Protein AF-A0A8T1KF22-F1 (afdb_monomer_lite)

Organism: NCBI:txid29920

Secondary structure (DSSP, 8-sta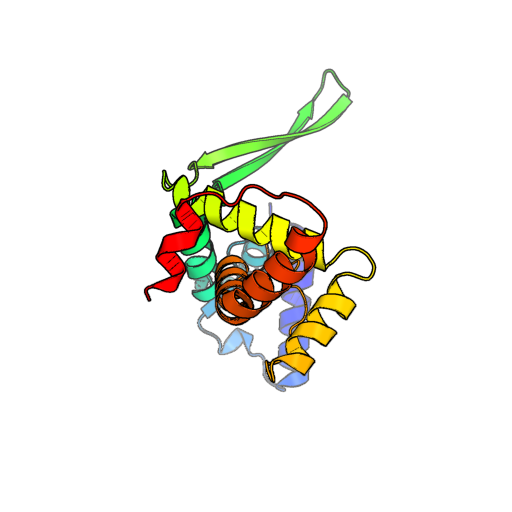te):
---HHHHHHHHHHHHHHHHHHSS-GGGT-SEEEE-SSHHHHHHHTT-TTSEEEE-HHHHHHHHHHHHTT---EEEEEEEEETTTTEEEEEEEEEEPPPS-HHHHHHHHHHHHHHHHHTSTTHHHHHHHHHHHTTPPP-------TTSTTHHHHHHHHHHHHHHHHHHHHHHHHTT---PPPGGGTGGGG-

Foldseek 3Di:
DLDPVLCVVLVVVQVVCCVVVVDRVLVVAQADEFAPDPSRVSNRVNSVNHHYDYDPLNVVQVVLCLALQNDFAKDWDWDQDPVVNDIDIDIDGPGGRDPNVVSNVVLVVLLVVLVVCVDDCNLVVLQVLCVVVVHDRDRRDDDDSSDGCSSVVSVVVCLSCVVSVVVVVVVCVVPDDDDDDPVSVCSVVD

Structure (mmCIF, N/CA/C/O backbone):
data_AF-A0A8T1KF22-F1
#
_entry.id   AF-A0A8T1KF22-F1
#
loop_
_atom_site.group_PDB
_atom_site.id
_atom_site.type_symbol
_atom_site.label_atom_id
_atom_site.label_alt_id
_atom_site.label_comp_id
_atom_site.label_asym_id
_atom_site.label_entity_id
_atom_site.label_seq_id
_atom_site.pdbx_PDB_ins_code
_atom_site.Cartn_x
_atom_site.Cartn_y
_atom_site.Cartn_z
_atom_site.occupancy
_atom_site.B_iso_or_equiv
_atom_site.auth_seq_id
_atom_site.auth_comp_id
_atom_site.auth_asym_id
_atom_site.auth_atom_id
_atom_site.pdbx_PDB_model_num
ATOM 1 N N . MET A 1 1 ? -4.969 8.672 20.428 1.00 42.03 1 MET A N 1
ATOM 2 C CA . MET A 1 1 ? -5.610 9.997 20.464 1.00 42.03 1 MET A CA 1
ATOM 3 C C . MET A 1 1 ? -7.025 9.750 20.011 1.00 42.03 1 MET A C 1
ATOM 5 O O . MET A 1 1 ? -7.205 9.479 18.831 1.00 42.03 1 MET A O 1
ATOM 9 N N . ASP A 1 2 ? -7.970 9.738 20.942 1.00 50.31 2 ASP A N 1
ATOM 10 C CA . ASP A 1 2 ? -9.390 9.673 20.602 1.00 50.31 2 ASP A CA 1
ATOM 11 C C . ASP A 1 2 ? -9.763 11.060 20.088 1.00 50.31 2 ASP A C 1
ATOM 13 O O . ASP A 1 2 ? -9.821 12.037 20.834 1.00 50.31 2 ASP A O 1
ATOM 17 N N . GLY A 1 3 ? -9.809 11.181 18.765 1.00 62.34 3 GLY A N 1
ATOM 18 C CA . GLY A 1 3 ? -10.128 12.432 18.099 1.00 62.34 3 GLY A CA 1
ATOM 19 C C . GLY A 1 3 ? -11.637 12.615 18.067 1.00 62.34 3 GLY A C 1
ATOM 20 O O . GLY A 1 3 ? -12.355 11.677 17.740 1.00 62.34 3 GLY A O 1
ATOM 21 N N . HIS A 1 4 ? -12.112 13.833 18.326 1.00 72.06 4 HIS A N 1
ATOM 22 C CA . HIS A 1 4 ? -13.511 14.222 18.106 1.00 72.06 4 HIS A CA 1
ATOM 23 C C . HIS A 1 4 ? -14.023 13.790 16.713 1.00 72.06 4 HIS A C 1
ATOM 25 O O . HIS A 1 4 ? -15.164 13.372 16.561 1.00 72.06 4 HIS A O 1
ATOM 31 N N . GLU A 1 5 ? -13.138 13.797 15.714 1.00 85.31 5 GLU A N 1
ATOM 32 C CA . GLU A 1 5 ? -13.401 13.350 14.344 1.00 85.31 5 GLU A CA 1
ATOM 33 C C . GLU A 1 5 ? -13.698 11.844 14.222 1.00 85.31 5 GLU A C 1
ATOM 35 O O . GLU A 1 5 ? -14.523 11.458 13.401 1.00 85.31 5 GLU A O 1
ATOM 40 N N . ALA A 1 6 ? -13.080 10.986 15.040 1.00 89.56 6 ALA A N 1
ATOM 41 C CA . ALA A 1 6 ? -13.288 9.537 14.974 1.00 89.56 6 ALA A CA 1
ATOM 42 C C . ALA A 1 6 ? -14.706 9.145 15.419 1.00 89.56 6 ALA A C 1
ATOM 44 O O . ALA A 1 6 ? -15.351 8.326 14.765 1.00 89.56 6 ALA A O 1
ATOM 45 N N . ALA A 1 7 ? -15.217 9.798 16.467 1.00 90.50 7 ALA A N 1
ATOM 46 C CA . ALA A 1 7 ? -16.584 9.609 16.946 1.00 90.50 7 ALA A CA 1
ATOM 47 C C . ALA A 1 7 ? -17.616 10.061 15.903 1.00 90.50 7 ALA A C 1
ATOM 49 O O . ALA A 1 7 ? -18.616 9.385 15.673 1.00 90.50 7 ALA A O 1
ATOM 50 N N . LEU A 1 8 ? -17.356 11.186 15.225 1.00 92.69 8 LEU A N 1
ATOM 51 C CA . LEU A 1 8 ? -18.217 11.667 14.142 1.00 92.69 8 LEU A CA 1
ATOM 52 C C . LEU A 1 8 ? -18.283 10.659 12.990 1.00 92.69 8 LEU A C 1
ATOM 54 O O . LEU A 1 8 ? -19.370 10.371 12.495 1.00 92.69 8 LEU A O 1
ATOM 58 N N . VAL A 1 9 ? -17.139 10.093 12.593 1.00 92.94 9 VAL A N 1
ATOM 59 C CA . VAL A 1 9 ? -17.081 9.060 11.548 1.00 92.94 9 VAL A CA 1
ATOM 60 C C . VAL A 1 9 ? -17.853 7.807 11.966 1.00 92.94 9 VAL A C 1
ATOM 62 O O . VAL A 1 9 ? -18.625 7.288 11.163 1.00 92.94 9 VAL A O 1
ATOM 65 N N . ALA A 1 10 ? -17.703 7.349 13.210 1.00 92.25 10 ALA A N 1
ATOM 66 C CA . ALA A 1 10 ? -18.433 6.191 13.722 1.00 92.25 10 ALA A CA 1
ATOM 67 C C . ALA A 1 10 ? -19.957 6.400 13.681 1.00 92.25 10 ALA A C 1
ATOM 69 O O . ALA A 1 10 ? -20.676 5.581 13.108 1.00 92.25 10 ALA A O 1
ATOM 70 N N . ASN A 1 11 ? -20.433 7.555 14.157 1.00 92.50 11 ASN A N 1
ATOM 71 C CA . ASN A 1 11 ? -21.854 7.916 14.112 1.00 92.50 11 ASN A CA 1
ATOM 72 C C . ASN A 1 11 ? -22.386 8.002 12.673 1.00 92.50 11 ASN A C 1
ATOM 74 O O . ASN A 1 11 ? -23.523 7.621 12.395 1.00 92.50 11 ASN A O 1
ATOM 78 N N . MET A 1 12 ? -21.576 8.510 11.737 1.00 93.75 12 MET A N 1
ATOM 79 C CA . MET A 1 12 ? -21.944 8.550 10.320 1.00 93.75 12 MET A CA 1
ATOM 80 C C . MET A 1 12 ? -22.083 7.147 9.722 1.00 93.75 12 MET A C 1
ATOM 82 O O . MET A 1 12 ? -22.997 6.926 8.927 1.00 93.75 12 MET A O 1
ATOM 86 N N . ILE A 1 13 ? -21.195 6.218 10.089 1.00 92.31 13 ILE A N 1
ATOM 87 C CA . ILE A 1 13 ? -21.254 4.820 9.646 1.00 92.31 13 ILE A CA 1
ATOM 88 C C . ILE A 1 13 ? -22.541 4.172 10.155 1.00 92.31 13 ILE A C 1
ATOM 90 O O . ILE A 1 13 ? -23.308 3.655 9.346 1.00 92.31 13 ILE A O 1
ATOM 94 N N . GLU A 1 14 ? -22.815 4.261 11.457 1.00 90.94 14 GLU A N 1
ATOM 95 C CA . GLU A 1 14 ? -24.009 3.677 12.073 1.00 90.94 14 GLU A CA 1
ATOM 96 C C . GLU A 1 14 ? -25.293 4.234 11.451 1.00 90.94 14 GLU A C 1
ATOM 98 O O . GLU A 1 14 ? -26.121 3.477 10.941 1.00 90.94 14 GLU A O 1
ATOM 103 N N . LYS A 1 15 ? -25.418 5.566 11.389 1.00 93.19 15 LYS A N 1
ATOM 104 C CA . LYS A 1 15 ? -26.578 6.224 10.781 1.00 93.19 15 LYS A CA 1
ATO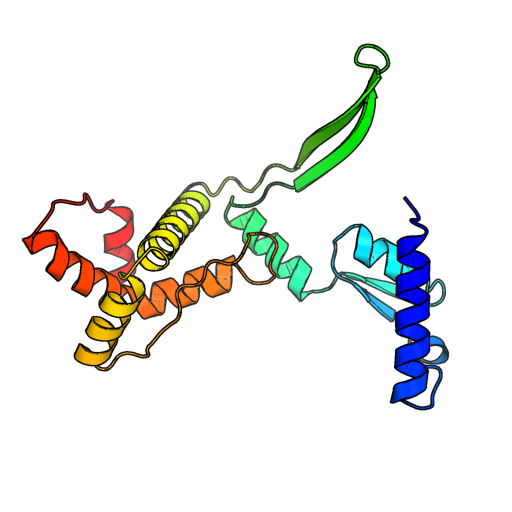M 105 C C . LYS A 1 15 ? -26.797 5.746 9.348 1.00 93.19 15 LYS A C 1
ATOM 107 O O . LYS A 1 15 ? -27.920 5.415 8.971 1.00 93.19 15 LYS A O 1
ATOM 112 N N . ARG A 1 16 ? -25.731 5.691 8.545 1.00 94.00 16 ARG A N 1
ATOM 113 C CA . ARG A 1 16 ? -25.839 5.302 7.138 1.00 94.00 16 ARG A CA 1
ATOM 114 C C . ARG A 1 16 ? -26.206 3.830 6.968 1.00 94.00 16 ARG A C 1
ATOM 116 O O . ARG A 1 16 ? -26.986 3.508 6.074 1.00 94.00 16 ARG A O 1
ATOM 123 N N . LEU A 1 17 ? -25.651 2.947 7.793 1.00 90.38 17 LEU A N 1
ATOM 124 C CA . LEU A 1 17 ? -25.960 1.519 7.777 1.00 90.38 17 LEU A CA 1
ATOM 125 C C . LEU A 1 17 ? -27.430 1.269 8.123 1.00 90.38 17 LEU A C 1
ATOM 127 O O . LEU A 1 17 ? -28.095 0.523 7.402 1.00 90.38 17 LEU A O 1
ATOM 131 N N . THR A 1 18 ? -27.959 1.955 9.137 1.00 91.31 18 THR A N 1
ATOM 132 C CA . THR A 1 18 ? -29.375 1.868 9.521 1.00 91.31 18 THR A CA 1
ATOM 133 C C . THR A 1 18 ? -30.295 2.425 8.436 1.00 91.31 18 THR A C 1
ATOM 135 O O . THR A 1 18 ? -31.276 1.780 8.077 1.00 91.31 18 THR A O 1
ATOM 138 N N . GLU A 1 19 ? -29.961 3.576 7.841 1.00 94.06 19 GLU A N 1
ATOM 139 C CA . GLU A 1 19 ? -30.734 4.161 6.732 1.00 94.06 19 GLU A CA 1
ATOM 140 C C . GLU A 1 19 ? -30.825 3.238 5.508 1.00 94.06 19 GLU A C 1
ATOM 142 O O . GLU A 1 19 ? -31.860 3.192 4.847 1.00 94.06 19 GLU A O 1
ATOM 147 N N . VAL A 1 20 ? -29.737 2.536 5.173 1.00 93.38 20 VAL A N 1
ATOM 148 C CA . VAL A 1 20 ? -29.666 1.696 3.966 1.00 93.38 20 VAL A CA 1
ATOM 149 C C . VAL A 1 20 ? -30.277 0.316 4.191 1.00 93.38 20 VAL A C 1
ATOM 151 O O . VAL A 1 20 ? -30.925 -0.212 3.290 1.00 93.38 20 VAL A O 1
ATOM 154 N N . SER A 1 21 ? -30.053 -0.285 5.359 1.00 89.38 21 SER A N 1
ATOM 155 C CA . SER A 1 21 ? -30.488 -1.658 5.642 1.00 89.38 21 SER A CA 1
ATOM 156 C C . SER A 1 21 ? -31.850 -1.747 6.334 1.00 89.38 21 SER A C 1
ATOM 158 O O . SER A 1 21 ? -32.467 -2.808 6.307 1.00 89.38 21 SER A O 1
ATOM 160 N N . GLY A 1 22 ? -32.322 -0.659 6.954 1.00 90.06 22 GLY A N 1
ATOM 161 C CA . GLY A 1 22 ? -33.524 -0.653 7.791 1.00 90.06 22 GLY A CA 1
ATOM 162 C C . GLY A 1 22 ? -33.361 -1.388 9.128 1.00 90.06 22 GLY A C 1
ATOM 163 O O . GLY A 1 22 ? -34.348 -1.569 9.835 1.00 90.06 22 GLY A O 1
ATOM 164 N N . ILE A 1 23 ? -32.144 -1.825 9.472 1.00 88.44 23 ILE A N 1
ATOM 165 C CA . ILE A 1 23 ? -31.821 -2.593 10.681 1.00 88.44 23 ILE A CA 1
ATOM 166 C C . ILE A 1 23 ? -30.614 -1.942 11.364 1.00 88.44 23 ILE A C 1
ATOM 168 O O . ILE A 1 23 ? -29.725 -1.403 10.703 1.00 88.44 23 ILE A O 1
ATOM 172 N N . VAL A 1 24 ? -30.554 -2.016 12.692 1.00 85.62 24 VAL A N 1
ATOM 173 C CA . VAL A 1 24 ? -29.381 -1.588 13.462 1.00 85.62 24 VAL A CA 1
ATOM 174 C C . VAL A 1 24 ? -28.289 -2.656 13.329 1.00 85.62 24 VAL A C 1
ATOM 176 O O . VAL A 1 24 ? -28.188 -3.573 14.136 1.00 85.62 24 VAL A O 1
ATOM 179 N N . ILE A 1 25 ? -27.471 -2.563 12.272 1.00 83.00 25 ILE A N 1
ATOM 180 C CA . ILE A 1 25 ? -26.397 -3.537 11.968 1.00 83.00 25 ILE A CA 1
ATOM 181 C C . ILE A 1 25 ? -25.433 -3.726 13.152 1.00 83.00 25 ILE A C 1
ATOM 183 O O . ILE A 1 25 ? -24.866 -4.800 13.330 1.00 83.00 25 ILE A O 1
ATOM 187 N N . MET A 1 26 ? -25.274 -2.698 13.981 1.00 84.12 26 MET A N 1
ATOM 188 C CA . MET A 1 26 ? -24.358 -2.715 15.119 1.00 84.12 26 MET A CA 1
ATOM 189 C C . MET A 1 26 ? -24.802 -3.663 16.241 1.00 84.12 26 MET A C 1
ATOM 191 O O . MET A 1 26 ? -23.944 -4.156 16.954 1.00 84.12 26 MET A O 1
ATOM 195 N N . GLU A 1 27 ? -26.098 -3.977 16.352 1.00 85.06 27 GLU A N 1
ATOM 196 C CA . GLU A 1 27 ? -26.626 -4.936 17.341 1.00 85.06 27 GLU A CA 1
ATOM 197 C C . GLU A 1 27 ? -26.465 -6.403 16.904 1.00 85.06 27 GLU A C 1
ATOM 199 O O . GLU A 1 27 ? -26.611 -7.319 17.710 1.00 85.06 27 GLU A O 1
ATOM 204 N N . ILE A 1 28 ? -26.206 -6.644 15.614 1.00 88.25 28 ILE A N 1
ATOM 205 C CA . ILE A 1 28 ? -26.097 -7.994 15.032 1.00 88.25 28 ILE A CA 1
ATOM 206 C C . ILE A 1 28 ? -24.673 -8.346 14.603 1.00 88.25 28 ILE A C 1
ATOM 208 O O . ILE A 1 28 ? -24.363 -9.515 14.365 1.00 88.25 28 ILE A O 1
ATOM 212 N N . ALA A 1 29 ? -23.818 -7.342 14.430 1.00 90.06 29 ALA A N 1
ATOM 213 C CA . ALA A 1 29 ? -22.429 -7.553 14.085 1.00 90.06 29 ALA A CA 1
ATOM 214 C C . ALA A 1 29 ? -21.676 -8.113 15.299 1.00 90.06 29 ALA A C 1
ATOM 216 O O . ALA A 1 29 ? -21.920 -7.715 16.428 1.00 90.06 29 ALA A O 1
ATOM 217 N N . ASN A 1 30 ? -20.729 -9.019 15.047 1.00 92.00 30 ASN A N 1
ATOM 218 C CA . ASN A 1 30 ? -19.814 -9.515 16.083 1.00 92.00 30 ASN A CA 1
ATOM 219 C C . ASN A 1 30 ? -18.419 -8.877 15.969 1.00 92.00 30 ASN A C 1
ATOM 221 O O . ASN A 1 30 ? -17.644 -8.900 16.916 1.00 92.00 30 ASN A O 1
ATOM 225 N N . TRP A 1 31 ? -18.076 -8.327 14.801 1.00 93.25 31 TRP A N 1
ATOM 226 C CA . TRP A 1 31 ? -16.739 -7.819 14.508 1.00 93.25 31 TRP A CA 1
ATOM 227 C C . TRP A 1 31 ? -16.782 -6.621 13.562 1.00 93.25 31 TRP A C 1
ATOM 229 O O . TRP A 1 31 ? -17.700 -6.464 12.753 1.00 93.25 31 TRP A O 1
ATOM 239 N N . VAL A 1 32 ? -15.751 -5.783 13.653 1.00 92.69 32 VAL A N 1
ATOM 240 C CA . VAL A 1 32 ? -15.505 -4.636 12.781 1.00 92.69 32 VAL A CA 1
ATOM 241 C C . VAL A 1 32 ? -14.109 -4.743 12.178 1.00 92.69 32 VAL A C 1
ATOM 243 O O . VAL A 1 32 ? -13.096 -4.720 12.872 1.00 92.69 32 VAL A O 1
ATOM 246 N N . MET A 1 33 ? -14.040 -4.828 10.851 1.00 93.75 33 MET A N 1
ATOM 247 C CA . MET A 1 33 ? -12.768 -4.802 10.135 1.00 93.75 33 MET A CA 1
ATOM 248 C C . MET A 1 33 ? -12.373 -3.362 9.810 1.00 93.75 33 MET A C 1
ATOM 250 O O . MET A 1 33 ? -13.141 -2.617 9.202 1.00 93.75 33 MET A O 1
ATOM 254 N N . SER A 1 34 ? -11.149 -2.979 10.159 1.00 91.56 34 SER A N 1
ATOM 255 C CA . SER A 1 34 ? -10.609 -1.640 9.898 1.00 91.56 34 SER A CA 1
ATOM 256 C C . SER A 1 34 ? -9.266 -1.708 9.179 1.00 91.56 34 SER A C 1
ATOM 258 O O . SER A 1 34 ? -8.538 -2.694 9.285 1.00 91.56 34 SER A O 1
ATOM 260 N N . ASP A 1 35 ? -8.910 -0.671 8.419 1.00 88.38 35 ASP A N 1
ATOM 261 C CA . ASP A 1 35 ? -7.519 -0.528 7.989 1.00 88.38 35 ASP A CA 1
ATOM 262 C C . ASP A 1 35 ? -6.599 -0.280 9.203 1.00 88.38 35 ASP A C 1
ATOM 264 O O . ASP A 1 35 ? -7.049 0.089 10.289 1.00 88.38 35 ASP A O 1
ATOM 268 N N . THR A 1 36 ? -5.290 -0.487 9.040 1.00 86.38 36 THR A N 1
ATOM 269 C CA . THR A 1 36 ? -4.354 -0.371 10.171 1.00 86.38 36 THR A CA 1
ATOM 270 C C . THR A 1 36 ? -3.956 1.076 10.473 1.00 86.38 36 THR A C 1
ATOM 272 O O . THR A 1 36 ? -3.082 1.310 11.314 1.00 86.38 36 THR A O 1
ATOM 275 N N . ALA A 1 37 ? -4.500 2.066 9.758 1.00 84.94 37 ALA A N 1
ATOM 276 C CA . ALA A 1 37 ? -4.179 3.459 10.005 1.00 84.94 37 ALA A CA 1
ATOM 277 C C . ALA A 1 37 ? -4.758 3.884 11.363 1.00 84.94 37 ALA A C 1
ATOM 279 O O . ALA A 1 37 ? -5.879 3.508 11.716 1.00 84.94 37 ALA A O 1
ATOM 280 N N . PRO A 1 38 ? -4.038 4.725 12.131 1.00 86.12 38 PRO A N 1
ATOM 281 C CA . PRO A 1 38 ? -4.507 5.154 13.445 1.00 86.12 38 PRO A CA 1
ATOM 282 C C . PRO A 1 38 ? -5.909 5.775 13.436 1.00 86.12 38 PRO A C 1
ATOM 284 O O . PRO A 1 38 ? -6.652 5.584 14.391 1.00 86.12 38 PRO A O 1
ATOM 287 N N . ALA A 1 39 ? -6.275 6.489 12.366 1.00 87.62 39 ALA A N 1
ATOM 288 C CA . ALA A 1 39 ? -7.584 7.123 12.232 1.00 87.62 39 ALA A CA 1
ATOM 289 C C . ALA A 1 39 ? -8.720 6.100 12.059 1.00 87.62 39 ALA A C 1
ATOM 291 O O . ALA A 1 39 ? -9.725 6.194 12.759 1.00 87.62 39 ALA A O 1
ATOM 292 N N . ALA A 1 40 ? -8.555 5.098 11.190 1.00 89.25 40 ALA A N 1
ATOM 293 C CA . ALA A 1 40 ? -9.576 4.069 11.000 1.00 89.25 40 ALA A CA 1
ATOM 294 C C . ALA A 1 40 ? -9.709 3.184 12.238 1.00 89.25 40 ALA A C 1
ATOM 296 O O . ALA A 1 40 ? -10.823 2.893 12.668 1.00 89.25 40 ALA A O 1
ATOM 297 N N . ARG A 1 41 ? -8.580 2.836 12.874 1.00 90.31 41 ARG A N 1
ATOM 298 C CA . ARG A 1 41 ? -8.620 2.108 14.143 1.00 90.31 41 ARG A CA 1
ATOM 299 C C . ARG A 1 41 ? -9.299 2.914 15.247 1.00 90.31 41 ARG A C 1
ATOM 301 O O . ARG A 1 41 ? -10.019 2.335 16.047 1.00 90.31 41 ARG A O 1
ATOM 308 N N . ALA A 1 42 ? -9.081 4.229 15.303 1.00 91.25 42 ALA A N 1
ATOM 309 C CA . ALA A 1 42 ? -9.768 5.094 16.259 1.00 91.25 42 ALA A CA 1
ATOM 310 C C . ALA A 1 42 ? -11.280 5.142 16.001 1.00 91.25 42 ALA A C 1
ATOM 312 O O . ALA A 1 42 ? -12.043 5.081 16.954 1.00 91.25 42 ALA A O 1
ATOM 313 N N . ALA A 1 43 ? -11.714 5.191 14.737 1.00 92.31 43 ALA A N 1
ATOM 314 C CA . ALA A 1 43 ? -13.134 5.121 14.394 1.00 92.31 43 ALA A CA 1
ATOM 315 C C . ALA A 1 43 ? -13.757 3.779 14.820 1.00 92.31 43 ALA A C 1
ATOM 317 O O . ALA A 1 43 ? -14.808 3.770 15.448 1.00 92.31 43 ALA A O 1
ATOM 318 N N . ALA A 1 44 ? -13.082 2.656 14.555 1.00 91.75 44 ALA A N 1
ATOM 319 C CA . ALA A 1 44 ? -13.564 1.325 14.930 1.00 91.75 44 ALA A CA 1
ATOM 320 C C . ALA A 1 44 ? -13.702 1.131 16.452 1.00 91.75 44 ALA A C 1
ATOM 322 O O . ALA A 1 44 ? -14.633 0.473 16.901 1.00 91.75 44 ALA A O 1
ATOM 323 N N . LYS A 1 45 ? -12.840 1.767 17.257 1.00 91.69 45 LYS A N 1
ATOM 324 C CA . LYS A 1 45 ? -12.930 1.742 18.729 1.00 91.69 45 LYS A CA 1
ATOM 325 C C . LYS A 1 45 ? -14.209 2.351 19.301 1.00 91.69 45 LYS A C 1
ATOM 327 O O . LYS A 1 45 ? -14.507 2.119 20.468 1.00 91.69 45 LYS A O 1
ATOM 332 N N . HIS A 1 46 ? -14.951 3.128 18.515 1.00 91.81 46 HIS A N 1
ATOM 333 C CA . HIS A 1 46 ? -16.256 3.642 18.929 1.00 91.81 46 HIS A CA 1
ATOM 334 C C . HIS A 1 46 ? -17.372 2.590 18.854 1.00 91.81 46 HIS A C 1
ATOM 336 O O . HIS A 1 46 ? -18.510 2.906 19.183 1.00 91.81 46 HIS A O 1
ATOM 342 N N . PHE A 1 47 ? -17.046 1.347 18.493 1.00 90.06 47 PHE A N 1
ATOM 343 C CA . PHE A 1 47 ? -17.950 0.202 18.520 1.00 90.06 47 PHE A CA 1
ATOM 344 C C . PHE A 1 47 ? -17.456 -0.822 19.555 1.00 90.06 47 PHE A C 1
ATOM 346 O O . PHE A 1 47 ? -16.885 -1.842 19.183 1.00 90.06 47 PHE A O 1
ATOM 353 N N . PRO A 1 48 ? -17.604 -0.539 20.864 1.00 85.44 48 PRO A N 1
ATOM 354 C CA . PRO A 1 48 ? -16.951 -1.306 21.929 1.00 85.44 48 PRO A CA 1
ATOM 355 C C . PRO A 1 48 ? -17.460 -2.746 22.065 1.00 85.44 48 PRO A C 1
ATOM 357 O O . PRO A 1 48 ? -16.775 -3.567 22.666 1.00 85.44 48 PRO A O 1
ATOM 360 N N . GLU A 1 49 ? -18.647 -3.040 21.536 1.00 88.50 49 GLU A N 1
ATOM 361 C CA . GLU A 1 49 ? -19.246 -4.380 21.543 1.00 88.50 49 GLU A CA 1
ATOM 362 C C . GLU A 1 49 ? -18.748 -5.258 20.386 1.00 88.50 49 GLU A C 1
ATOM 364 O O . GLU A 1 49 ? -18.983 -6.462 20.391 1.00 88.50 49 GLU A O 1
ATOM 369 N N . LEU A 1 50 ? -18.054 -4.670 19.405 1.00 91.19 50 LEU A N 1
ATOM 370 C CA . LEU A 1 50 ? -17.543 -5.380 18.239 1.00 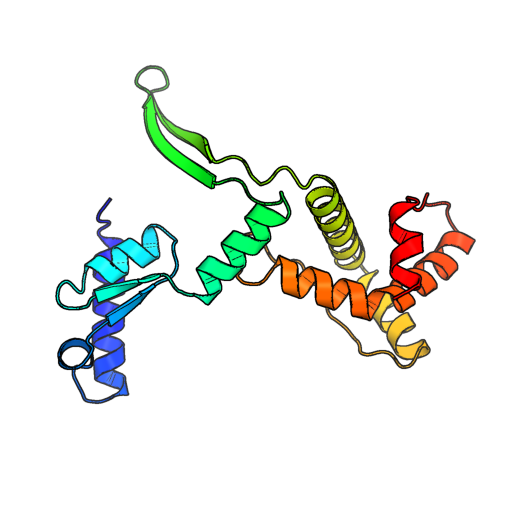91.19 50 LEU A CA 1
ATOM 371 C C . LEU A 1 50 ? -16.061 -5.694 18.400 1.00 91.19 50 LEU A C 1
ATOM 373 O O . LEU A 1 50 ? -15.251 -4.815 18.709 1.00 91.19 50 LEU A O 1
ATOM 377 N N . ASP A 1 51 ? -15.683 -6.924 18.066 1.00 92.62 51 ASP A N 1
ATOM 378 C CA . ASP A 1 51 ? -14.278 -7.293 17.982 1.00 92.62 51 ASP A CA 1
ATOM 379 C C . ASP A 1 51 ? -13.616 -6.580 16.798 1.00 92.62 51 ASP A C 1
ATOM 381 O O . ASP A 1 51 ? -14.001 -6.738 15.637 1.00 92.62 51 ASP A O 1
ATOM 385 N N . GLN A 1 52 ? -12.609 -5.757 17.086 1.00 92.75 52 GLN A N 1
ATOM 386 C CA . GLN A 1 52 ? -11.880 -5.042 16.048 1.00 92.75 52 GLN A CA 1
ATOM 387 C C . GLN A 1 52 ? -10.810 -5.935 15.414 1.00 92.75 52 GLN A C 1
ATOM 389 O O . GLN A 1 52 ? -9.832 -6.307 16.064 1.00 92.75 52 GLN A O 1
ATOM 394 N N . GLU A 1 53 ? -10.927 -6.158 14.106 1.00 93.44 53 GLU A N 1
ATOM 395 C CA . GLU A 1 53 ? -9.935 -6.873 13.307 1.00 93.44 53 GLU A CA 1
ATOM 396 C C . GLU A 1 53 ? -9.224 -5.956 12.304 1.00 93.44 53 GLU A C 1
ATOM 398 O O . GLU A 1 53 ? -9.790 -5.012 11.736 1.00 93.44 53 GLU A O 1
ATOM 403 N N . ASP A 1 54 ? -7.949 -6.251 12.056 1.00 91.50 54 ASP A N 1
ATOM 404 C CA . ASP A 1 54 ? -7.191 -5.590 11.002 1.00 91.50 54 ASP A CA 1
ATOM 405 C C . ASP A 1 54 ? -7.560 -6.166 9.632 1.00 91.50 54 ASP A C 1
ATOM 407 O O . ASP A 1 54 ? -7.615 -7.376 9.418 1.00 91.50 54 ASP A O 1
ATOM 411 N N . CYS A 1 55 ? -7.739 -5.285 8.651 1.00 91.31 55 CYS A N 1
ATOM 412 C CA . CYS A 1 55 ? -8.038 -5.684 7.288 1.00 91.31 55 CYS A CA 1
ATOM 413 C C . CYS A 1 55 ? -6.899 -6.523 6.695 1.00 91.31 55 CYS A C 1
ATOM 415 O O . CYS A 1 55 ? -5.802 -6.014 6.440 1.00 91.31 55 CYS A O 1
ATOM 417 N N . ALA A 1 56 ? -7.193 -7.786 6.373 1.00 89.75 56 ALA A N 1
ATOM 418 C CA . ALA A 1 56 ? -6.234 -8.722 5.789 1.00 89.75 56 ALA A CA 1
ATOM 419 C C . ALA A 1 56 ? -5.589 -8.189 4.495 1.00 89.75 56 ALA A C 1
ATOM 421 O O . ALA A 1 56 ? -4.391 -8.373 4.274 1.00 89.75 56 ALA A O 1
ATOM 422 N N . MET A 1 57 ? -6.342 -7.459 3.661 1.00 87.69 57 MET A N 1
ATOM 423 C CA . MET A 1 57 ? -5.790 -6.820 2.458 1.00 87.69 57 MET A CA 1
ATOM 424 C C . MET A 1 57 ? -4.780 -5.721 2.799 1.00 87.69 57 MET A C 1
ATOM 426 O O . MET A 1 57 ? -3.754 -5.590 2.128 1.00 87.69 57 MET A O 1
ATOM 430 N N . HIS A 1 58 ? -5.053 -4.928 3.839 1.00 86.19 58 HIS A N 1
ATOM 431 C CA . HIS A 1 58 ? -4.135 -3.883 4.278 1.00 86.19 58 HIS A CA 1
ATOM 432 C C . HIS A 1 58 ? -2.873 -4.486 4.901 1.00 86.19 58 HIS A C 1
ATOM 434 O O . HIS A 1 58 ? -1.768 -4.076 4.547 1.00 86.19 58 HIS A O 1
ATOM 440 N N . MET A 1 59 ? -3.033 -5.507 5.749 1.00 87.62 59 MET A N 1
ATOM 441 C CA . MET A 1 59 ? -1.925 -6.261 6.339 1.00 87.62 59 MET A CA 1
ATOM 442 C C . MET A 1 59 ? -1.039 -6.888 5.264 1.00 87.62 59 MET A C 1
ATOM 444 O O . MET A 1 59 ? 0.169 -6.678 5.264 1.00 87.62 59 MET A O 1
ATOM 448 N N . THR A 1 60 ? -1.636 -7.554 4.275 1.00 87.44 60 THR A N 1
ATOM 449 C CA . THR A 1 60 ? -0.898 -8.151 3.151 1.00 87.44 60 THR A CA 1
ATOM 450 C C . THR A 1 60 ? -0.124 -7.092 2.365 1.00 87.44 60 THR A C 1
ATOM 452 O O . THR A 1 60 ? 1.052 -7.274 2.055 1.00 87.44 60 THR A O 1
ATOM 455 N N . ASN A 1 61 ? -0.745 -5.942 2.079 1.00 86.38 61 ASN A N 1
ATOM 456 C CA . ASN A 1 61 ? -0.068 -4.843 1.392 1.00 86.38 61 ASN A CA 1
ATOM 457 C C . ASN A 1 61 ? 1.115 -4.280 2.197 1.00 86.38 61 ASN A C 1
ATOM 459 O O . ASN A 1 61 ? 2.148 -3.944 1.612 1.00 86.38 61 ASN A O 1
ATOM 463 N N . LEU A 1 62 ? 0.978 -4.179 3.523 1.00 84.50 62 LEU A N 1
ATOM 464 C CA . LEU A 1 62 ? 2.079 -3.800 4.404 1.00 84.50 62 LEU A CA 1
ATOM 465 C C . LEU A 1 62 ? 3.197 -4.838 4.350 1.00 84.50 62 LEU A C 1
ATOM 467 O O . LEU A 1 62 ? 4.331 -4.452 4.090 1.00 84.50 62 LEU A O 1
ATOM 471 N N . CYS A 1 63 ? 2.893 -6.129 4.508 1.00 87.31 63 CYS A N 1
ATOM 472 C CA . CYS A 1 63 ? 3.883 -7.207 4.443 1.00 87.31 63 CYS A CA 1
ATOM 473 C C . CYS A 1 63 ? 4.678 -7.184 3.133 1.00 87.31 63 CYS A C 1
ATOM 475 O O . CYS A 1 63 ? 5.903 -7.244 3.167 1.00 87.31 63 CYS A O 1
ATOM 477 N N . ILE A 1 64 ? 4.005 -7.020 1.990 1.00 87.25 64 ILE A N 1
ATOM 478 C CA . ILE A 1 64 ? 4.671 -6.900 0.684 1.00 87.25 64 ILE A CA 1
ATOM 479 C C . ILE A 1 64 ? 5.569 -5.659 0.646 1.00 87.25 64 ILE A C 1
ATOM 481 O O . ILE A 1 64 ? 6.698 -5.726 0.173 1.00 87.25 64 ILE A O 1
ATOM 485 N N . SER A 1 65 ? 5.093 -4.521 1.155 1.00 86.56 65 SER A N 1
ATOM 486 C CA . SER A 1 65 ? 5.869 -3.275 1.152 1.00 86.56 65 SER A CA 1
ATOM 487 C C . SER A 1 65 ? 7.103 -3.350 2.062 1.00 86.56 65 SER A C 1
ATOM 489 O O . SER A 1 65 ? 8.162 -2.842 1.697 1.00 86.56 65 SER A O 1
ATOM 491 N N . TYR A 1 66 ? 6.981 -4.004 3.220 1.00 87.19 66 TYR A N 1
ATOM 492 C CA . TYR A 1 66 ? 8.099 -4.268 4.127 1.00 87.19 66 TYR A CA 1
ATOM 493 C C . TYR A 1 66 ? 9.099 -5.238 3.509 1.00 87.19 66 TYR A C 1
ATOM 495 O O . TYR A 1 66 ? 10.289 -4.938 3.480 1.00 87.19 66 TYR A O 1
ATOM 503 N N . GLY A 1 67 ? 8.615 -6.366 2.983 1.00 86.38 67 GLY A N 1
ATOM 504 C CA . GLY A 1 67 ? 9.455 -7.388 2.362 1.00 86.38 67 GLY A CA 1
ATOM 505 C C . GLY A 1 67 ? 10.196 -6.888 1.124 1.00 86.38 67 GLY A C 1
ATOM 506 O O . GLY A 1 67 ? 11.295 -7.350 0.856 1.00 86.38 67 GLY A O 1
ATOM 507 N N . LEU A 1 68 ? 9.636 -5.916 0.397 1.00 87.75 68 LEU A N 1
ATOM 508 C CA . LEU A 1 68 ? 10.290 -5.273 -0.747 1.00 87.75 68 LEU A CA 1
ATOM 509 C C . LEU A 1 68 ? 11.244 -4.130 -0.370 1.00 87.75 68 LEU A C 1
ATOM 511 O O . LEU A 1 68 ? 11.768 -3.487 -1.272 1.00 87.75 68 LEU A O 1
ATOM 515 N N . GLY A 1 69 ? 11.429 -3.803 0.912 1.00 86.81 69 GLY A N 1
ATOM 516 C CA . GLY A 1 69 ? 12.323 -2.704 1.300 1.00 86.81 69 GLY A CA 1
ATOM 517 C C . GLY A 1 69 ? 11.779 -1.298 0.987 1.00 86.81 69 GLY A C 1
ATOM 518 O O . GLY A 1 69 ? 12.510 -0.311 1.044 1.00 86.81 69 GLY A O 1
ATOM 519 N N . VAL A 1 70 ? 10.499 -1.169 0.607 1.00 86.00 70 VAL A N 1
ATOM 520 C CA . VAL A 1 70 ? 9.931 0.099 0.096 1.00 86.00 70 VAL A CA 1
ATOM 521 C C . VAL A 1 70 ? 9.180 0.906 1.145 1.00 86.00 70 VAL A C 1
ATOM 523 O O . VAL A 1 70 ? 8.745 2.021 0.858 1.00 86.00 70 VAL A O 1
ATOM 526 N N . ARG A 1 71 ? 8.972 0.349 2.340 1.00 84.44 71 ARG A N 1
ATOM 527 C CA . ARG A 1 71 ? 8.244 1.025 3.411 1.00 84.44 71 ARG A CA 1
ATOM 528 C C . ARG A 1 71 ? 8.829 0.707 4.774 1.00 84.44 71 ARG A C 1
ATOM 530 O O . ARG A 1 71 ? 8.819 -0.443 5.196 1.00 84.44 71 ARG A O 1
ATOM 537 N N . ASP A 1 72 ? 9.235 1.757 5.473 1.00 83.94 72 ASP A N 1
ATOM 538 C CA . ASP A 1 72 ? 9.598 1.703 6.884 1.00 83.94 72 ASP A CA 1
ATOM 539 C C . ASP A 1 72 ? 8.356 1.832 7.776 1.00 83.94 72 ASP A C 1
ATOM 541 O O . ASP A 1 72 ? 7.386 2.530 7.450 1.00 83.94 72 ASP A O 1
ATOM 545 N N . ASN A 1 73 ? 8.419 1.222 8.958 1.00 80.25 73 ASN A N 1
ATOM 546 C CA . ASN A 1 73 ? 7.450 1.466 10.010 1.00 80.25 73 ASN A CA 1
ATOM 547 C C . ASN A 1 73 ? 7.868 2.737 10.725 1.00 80.25 73 ASN A C 1
ATOM 549 O O . ASN A 1 73 ? 8.922 2.774 11.362 1.00 80.25 73 ASN A O 1
ATOM 553 N N . THR A 1 74 ? 7.054 3.780 10.648 1.00 81.31 74 THR A N 1
ATOM 554 C CA . THR A 1 74 ? 7.380 5.067 11.255 1.00 81.31 74 THR A CA 1
ATOM 555 C C . THR A 1 74 ? 6.318 5.466 12.266 1.00 81.31 74 THR A C 1
ATOM 557 O O . THR A 1 74 ? 5.118 5.326 12.043 1.00 81.31 74 THR A O 1
ATOM 560 N N . SER A 1 75 ? 6.771 5.973 13.407 1.00 76.88 75 SER A N 1
ATOM 561 C CA . SER A 1 75 ? 5.931 6.589 14.420 1.00 76.88 75 SER A CA 1
ATOM 562 C C . SER A 1 75 ? 6.136 8.094 14.371 1.00 76.88 75 SER A C 1
ATOM 564 O O . SER A 1 75 ? 7.234 8.598 14.615 1.00 76.88 75 SER A O 1
ATOM 566 N N . THR A 1 76 ? 5.053 8.824 14.142 1.00 81.25 76 THR A N 1
ATOM 567 C CA . THR A 1 76 ? 5.046 10.283 14.207 1.00 81.25 76 THR A CA 1
ATOM 568 C C . THR A 1 76 ? 4.569 10.739 15.581 1.00 81.25 76 THR A C 1
ATOM 570 O O . THR A 1 76 ? 3.483 10.373 16.024 1.00 81.25 76 THR A O 1
ATOM 573 N N . LYS A 1 77 ? 5.384 11.536 16.276 1.00 81.31 77 LYS A N 1
ATOM 574 C CA . LYS A 1 77 ? 5.011 12.207 17.524 1.00 81.31 77 LYS A CA 1
ATOM 575 C C . LYS A 1 77 ? 5.064 13.709 17.318 1.00 81.31 77 LYS A C 1
ATOM 577 O O . LYS A 1 77 ? 6.056 14.252 16.837 1.00 81.31 77 LYS A O 1
ATOM 582 N N . THR A 1 78 ? 3.998 14.380 17.722 1.00 81.94 78 THR A N 1
ATOM 583 C CA . THR A 1 78 ? 3.926 15.835 17.690 1.00 81.94 78 THR A CA 1
ATOM 584 C C . THR A 1 78 ? 4.190 16.377 19.088 1.00 81.94 78 THR A C 1
ATOM 586 O O . THR A 1 78 ? 3.437 16.081 20.013 1.00 81.94 78 THR A O 1
ATOM 589 N N . SER A 1 79 ? 5.251 17.163 19.247 1.00 81.19 79 SER A N 1
ATOM 590 C CA . SER A 1 79 ? 5.614 17.819 20.504 1.00 81.19 79 SER A CA 1
ATOM 591 C C . SER A 1 79 ? 5.563 19.338 20.349 1.00 81.19 79 SER A C 1
ATOM 593 O O . SER A 1 79 ? 5.732 19.889 19.259 1.00 81.19 79 SER A O 1
ATOM 595 N N . TYR A 1 80 ? 5.277 20.041 21.443 1.00 83.56 80 TYR A N 1
ATOM 596 C CA . TYR A 1 80 ? 5.342 21.497 21.468 1.00 83.56 80 TYR A CA 1
ATOM 597 C C . TYR A 1 80 ? 6.749 21.917 21.881 1.00 83.56 80 TYR A C 1
ATOM 599 O O . TYR A 1 80 ? 7.193 21.608 22.988 1.00 83.56 80 TYR A O 1
ATOM 607 N N . ASN A 1 81 ? 7.470 22.590 20.987 1.00 80.94 81 ASN A N 1
ATOM 608 C CA . ASN A 1 81 ? 8.819 23.038 21.283 1.00 80.94 81 ASN A CA 1
ATOM 609 C C . ASN A 1 81 ? 8.761 24.421 21.943 1.00 80.94 81 ASN A C 1
ATOM 611 O O . ASN A 1 81 ? 8.473 25.430 21.297 1.00 80.94 81 ASN A O 1
ATOM 615 N N . LEU A 1 82 ? 9.055 24.462 23.245 1.00 82.38 82 LEU A N 1
ATOM 616 C CA . LEU A 1 82 ? 9.032 25.687 24.051 1.00 82.38 82 LEU A CA 1
ATOM 617 C C . LEU A 1 82 ? 10.044 26.743 23.573 1.00 82.38 82 LEU A C 1
ATOM 619 O O . LEU A 1 82 ? 9.803 27.932 23.766 1.00 82.38 82 LEU A O 1
ATOM 623 N N . LYS A 1 83 ? 11.144 26.336 22.920 1.00 83.81 83 LYS A N 1
ATOM 624 C CA . LYS A 1 83 ? 12.178 27.257 22.417 1.00 83.81 83 LYS A CA 1
ATOM 625 C C . LYS A 1 83 ? 11.758 27.945 21.122 1.00 83.81 83 LYS A C 1
ATOM 627 O O . LYS A 1 83 ? 11.999 29.135 20.965 1.00 83.81 83 LYS A O 1
ATOM 632 N N . THR A 1 84 ? 11.116 27.219 20.208 1.00 81.88 84 THR A N 1
ATOM 633 C CA . THR A 1 84 ? 10.661 27.776 18.921 1.00 81.88 84 THR A CA 1
ATOM 634 C C . THR A 1 84 ? 9.215 28.271 18.959 1.00 81.88 84 THR A C 1
ATOM 636 O O . THR A 1 84 ? 8.726 28.760 17.945 1.00 81.88 84 THR A O 1
ATOM 639 N N . ARG A 1 85 ? 8.524 28.126 20.107 1.00 82.06 85 ARG A N 1
ATOM 640 C CA . ARG A 1 85 ? 7.085 28.407 20.296 1.00 82.06 85 ARG A CA 1
ATOM 641 C C . ARG A 1 85 ? 6.227 27.845 19.161 1.00 82.06 85 ARG A C 1
ATOM 643 O O . ARG A 1 85 ? 5.279 28.473 18.702 1.00 82.06 85 ARG A O 1
ATOM 650 N N . SER A 1 86 ? 6.594 26.664 18.680 1.00 81.81 86 SER A N 1
ATOM 651 C CA . SER A 1 86 ? 5.952 26.049 17.528 1.00 81.81 86 SER A CA 1
ATOM 652 C C . SER A 1 86 ? 5.776 24.557 17.734 1.00 81.81 86 SER A C 1
ATOM 654 O O . SER A 1 86 ? 6.512 23.892 18.472 1.00 81.81 86 SER A O 1
ATOM 656 N N . ARG A 1 87 ? 4.743 24.032 17.081 1.00 83.56 87 ARG A N 1
ATOM 657 C CA . ARG A 1 87 ? 4.443 22.609 17.077 1.00 83.56 87 ARG A CA 1
ATOM 658 C C . ARG A 1 87 ? 5.425 21.918 16.137 1.00 83.56 87 ARG A C 1
ATOM 660 O O . ARG A 1 87 ? 5.495 22.266 14.962 1.00 83.56 87 ARG A O 1
ATOM 667 N N . GLN A 1 88 ? 6.187 20.964 16.656 1.00 83.44 88 GLN A N 1
ATOM 668 C CA . GLN A 1 88 ? 7.134 20.183 15.873 1.00 83.44 88 GLN A CA 1
ATOM 669 C C . GLN A 1 88 ? 6.621 18.757 15.733 1.00 83.44 88 GLN A C 1
ATOM 671 O O . GLN A 1 88 ? 6.202 18.121 16.701 1.00 83.44 88 GLN A O 1
ATOM 676 N N . THR A 1 89 ? 6.651 18.261 14.504 1.00 81.75 89 THR A N 1
ATOM 677 C CA . THR A 1 89 ? 6.277 16.891 14.174 1.00 81.75 89 THR A CA 1
ATOM 678 C C . THR A 1 89 ? 7.555 16.118 13.906 1.00 81.75 89 THR A C 1
ATOM 680 O O . THR A 1 89 ? 8.266 16.411 12.949 1.00 81.75 89 THR A O 1
ATOM 683 N N . ILE A 1 90 ? 7.858 15.154 14.770 1.00 80.75 90 ILE A N 1
ATOM 684 C CA . ILE A 1 90 ? 9.032 14.297 14.644 1.00 80.75 90 ILE A CA 1
ATOM 685 C C . ILE A 1 90 ? 8.547 12.915 14.224 1.00 80.75 90 ILE A C 1
ATOM 687 O O . ILE A 1 90 ? 7.788 12.266 14.947 1.00 80.75 90 ILE A O 1
ATOM 691 N N . THR A 1 91 ? 8.999 12.460 13.062 1.00 81.38 91 THR A N 1
ATOM 692 C CA . THR A 1 91 ? 8.772 11.096 12.582 1.00 81.38 91 THR A CA 1
ATOM 693 C C . THR A 1 91 ? 10.022 10.274 12.859 1.00 81.38 91 THR A C 1
ATOM 695 O O . THR A 1 91 ? 11.114 10.647 12.439 1.00 81.38 91 THR A O 1
ATOM 698 N N . LYS A 1 92 ? 9.871 9.171 13.594 1.00 85.12 92 LYS A N 1
ATOM 699 C CA . LYS A 1 92 ? 10.949 8.228 13.904 1.00 85.12 92 LYS A CA 1
ATOM 700 C C . LYS A 1 92 ? 10.628 6.874 13.285 1.00 85.12 92 LYS A C 1
ATOM 702 O O . LYS A 1 92 ? 9.530 6.365 13.493 1.00 85.12 92 LYS A O 1
ATOM 707 N N . THR A 1 93 ? 11.591 6.266 12.602 1.00 83.38 93 THR A N 1
ATOM 708 C CA . THR A 1 93 ? 11.495 4.863 12.185 1.00 83.38 93 THR A CA 1
ATOM 709 C C . THR A 1 93 ? 11.512 3.959 13.419 1.00 83.38 93 THR A C 1
ATOM 711 O O . THR A 1 93 ? 12.449 3.986 14.218 1.00 83.38 93 THR A O 1
ATOM 714 N N . THR A 1 94 ? 10.430 3.212 13.612 1.00 83.38 94 THR A N 1
ATOM 715 C CA . THR A 1 94 ? 10.239 2.239 14.695 1.00 83.38 94 THR A CA 1
ATOM 716 C C . THR A 1 94 ? 10.733 0.860 14.280 1.00 83.38 94 THR A C 1
ATOM 718 O O . THR A 1 94 ? 11.309 0.147 15.096 1.00 83.38 94 THR A O 1
ATOM 721 N N . THR A 1 95 ? 10.540 0.506 13.013 1.00 81.12 95 THR A N 1
ATOM 722 C CA . THR A 1 95 ? 11.031 -0.739 12.422 1.00 81.12 95 THR A CA 1
ATOM 723 C C . THR A 1 95 ? 11.511 -0.404 11.015 1.00 81.12 95 THR A C 1
ATOM 725 O O . THR A 1 95 ? 10.710 0.132 10.241 1.00 81.12 95 THR A O 1
ATOM 728 N N . PRO A 1 96 ? 12.791 -0.634 10.688 1.00 81.56 96 PRO A N 1
ATOM 729 C CA . PRO A 1 96 ? 13.262 -0.447 9.325 1.00 81.56 96 PRO A CA 1
ATOM 730 C C . PRO A 1 96 ? 12.542 -1.418 8.384 1.00 81.56 96 PRO A C 1
ATOM 732 O O . PRO A 1 96 ? 12.032 -2.460 8.807 1.00 81.56 96 PRO A O 1
ATOM 735 N N . SER A 1 97 ? 12.457 -1.038 7.116 1.00 83.31 97 SER A N 1
ATOM 736 C CA . SER A 1 97 ? 12.059 -1.935 6.035 1.00 83.31 97 SER A CA 1
ATOM 737 C C . SER A 1 97 ? 12.995 -3.146 5.934 1.00 83.31 97 SER A C 1
ATOM 739 O O . SER A 1 97 ? 14.069 -3.161 6.532 1.00 83.31 97 SER A O 1
ATOM 741 N N . GLY A 1 98 ? 12.554 -4.199 5.240 1.00 81.38 98 GLY A N 1
ATOM 742 C CA . GLY A 1 98 ? 13.363 -5.406 5.074 1.00 81.38 98 GLY A CA 1
ATOM 743 C C . GLY A 1 98 ? 14.603 -5.158 4.213 1.00 81.38 98 GLY A C 1
ATOM 744 O O . GLY A 1 98 ? 14.567 -4.328 3.307 1.00 81.38 98 GLY A O 1
ATOM 745 N N . ASP A 1 99 ? 15.655 -5.944 4.451 1.00 82.62 99 ASP A N 1
ATOM 746 C CA . ASP A 1 99 ? 16.982 -5.835 3.814 1.00 82.62 99 ASP A CA 1
ATOM 747 C C . ASP A 1 99 ? 17.013 -6.245 2.322 1.00 82.62 99 ASP A C 1
ATOM 749 O O . ASP A 1 99 ? 18.065 -6.571 1.774 1.00 82.62 99 ASP A O 1
ATOM 753 N N . PHE A 1 100 ? 15.863 -6.266 1.639 1.00 86.88 100 PHE A N 1
ATOM 754 C CA . PHE A 1 100 ? 15.777 -6.625 0.224 1.00 86.88 100 PHE A CA 1
ATOM 755 C C . PHE A 1 100 ? 15.992 -5.396 -0.668 1.00 86.88 100 PHE A C 1
ATOM 757 O O . PHE A 1 100 ? 15.053 -4.827 -1.239 1.00 86.88 100 PHE A O 1
ATOM 764 N N . GLU A 1 101 ? 17.250 -4.972 -0.763 1.00 84.44 101 GLU A N 1
ATOM 765 C CA . GLU A 1 101 ? 17.655 -3.772 -1.501 1.00 84.44 101 GLU A CA 1
ATOM 766 C C . GLU A 1 101 ? 17.341 -3.864 -3.002 1.00 84.44 101 GLU A C 1
ATOM 768 O O . GLU A 1 101 ? 16.915 -2.875 -3.602 1.00 84.44 101 GLU A O 1
ATOM 773 N N . GLU A 1 102 ? 17.438 -5.049 -3.613 1.00 86.75 102 GLU A N 1
ATOM 774 C CA . GLU A 1 102 ? 17.080 -5.247 -5.022 1.00 86.75 102 GLU A CA 1
ATOM 775 C C . GLU A 1 102 ? 15.588 -4.993 -5.259 1.00 86.75 102 GLU A C 1
ATOM 777 O O . GLU A 1 102 ? 15.204 -4.367 -6.250 1.00 86.75 102 GLU A O 1
ATOM 782 N N . GLY A 1 103 ? 14.727 -5.430 -4.334 1.00 85.19 103 GLY A N 1
ATOM 783 C CA . GLY A 1 103 ? 13.290 -5.166 -4.397 1.00 85.19 103 GLY A CA 1
ATOM 784 C C . GLY A 1 103 ? 12.989 -3.670 -4.377 1.00 85.19 103 GLY A C 1
ATOM 785 O O . GLY A 1 103 ? 12.201 -3.171 -5.189 1.00 85.19 103 GLY A O 1
ATOM 786 N N . LYS A 1 104 ? 13.670 -2.938 -3.496 1.00 86.44 104 LYS A N 1
ATOM 787 C CA . LYS A 1 104 ? 13.547 -1.486 -3.374 1.00 86.44 104 LYS A CA 1
ATOM 788 C C . LYS A 1 104 ? 14.032 -0.773 -4.631 1.00 86.44 104 LYS A C 1
ATOM 790 O O . LYS A 1 104 ? 13.345 0.132 -5.117 1.00 86.44 104 LYS A O 1
ATOM 795 N N . GLU A 1 105 ? 15.166 -1.198 -5.185 1.00 89.06 105 GLU A N 1
ATOM 796 C CA . GLU A 1 105 ? 15.709 -0.650 -6.427 1.00 89.06 105 GLU A CA 1
ATOM 797 C C . GLU A 1 105 ? 14.741 -0.870 -7.595 1.00 89.06 105 GLU A C 1
ATOM 799 O O . GLU A 1 105 ? 14.374 0.091 -8.277 1.00 89.06 105 GLU A O 1
ATOM 804 N N . VAL A 1 106 ? 14.258 -2.103 -7.786 1.00 87.56 106 VAL A N 1
ATOM 805 C CA . VAL A 1 106 ? 13.308 -2.449 -8.853 1.00 87.56 106 VAL A CA 1
ATOM 806 C C . VAL A 1 106 ? 12.044 -1.602 -8.739 1.00 87.56 106 VAL A C 1
ATOM 808 O O . VAL A 1 106 ? 11.632 -0.968 -9.713 1.00 87.56 106 VAL A O 1
ATOM 811 N N . ILE A 1 107 ? 11.435 -1.512 -7.553 1.00 87.38 107 ILE A N 1
ATOM 812 C CA . ILE A 1 107 ? 10.232 -0.689 -7.364 1.00 87.38 107 ILE A CA 1
ATOM 813 C C . ILE A 1 107 ? 10.524 0.796 -7.630 1.00 87.38 107 ILE A C 1
ATOM 815 O O . ILE A 1 107 ? 9.701 1.479 -8.251 1.00 87.38 107 ILE A O 1
ATOM 819 N N . GLY A 1 108 ? 11.692 1.299 -7.223 1.00 86.81 108 GLY A N 1
ATOM 820 C CA . GLY A 1 108 ? 12.143 2.657 -7.527 1.00 86.81 108 GLY A CA 1
ATOM 821 C C . GLY A 1 108 ? 12.246 2.925 -9.032 1.00 86.81 108 GLY A C 1
ATOM 822 O O . GLY A 1 108 ? 11.692 3.913 -9.528 1.00 86.81 108 GLY A O 1
ATOM 823 N N . GLN A 1 109 ? 12.879 2.017 -9.777 1.00 86.12 109 GLN A N 1
ATOM 824 C CA . GLN A 1 109 ? 13.023 2.104 -11.232 1.00 86.12 109 GLN A CA 1
ATOM 825 C C . GLN A 1 109 ? 11.664 2.057 -11.945 1.00 86.12 109 GLN A C 1
ATOM 827 O O . GLN A 1 109 ? 11.382 2.900 -12.801 1.00 86.12 109 GLN A O 1
ATOM 832 N N . LEU A 1 110 ? 10.778 1.135 -11.554 1.00 84.12 110 LEU A N 1
ATOM 833 C CA . LEU A 1 110 ? 9.436 1.018 -12.135 1.00 84.12 110 LEU A CA 1
ATOM 834 C C . LEU A 1 110 ? 8.591 2.278 -11.892 1.00 84.12 110 LEU A C 1
ATOM 836 O O . LEU A 1 110 ? 7.867 2.736 -12.780 1.00 84.12 110 LEU A O 1
ATOM 840 N N . ARG A 1 111 ? 8.712 2.904 -10.717 1.00 83.62 111 ARG A N 1
ATOM 841 C CA . ARG A 1 111 ? 8.045 4.185 -10.434 1.00 83.62 111 ARG A CA 1
ATOM 842 C C . ARG A 1 111 ? 8.604 5.327 -11.268 1.00 83.62 111 ARG A C 1
ATOM 844 O O . ARG A 1 111 ? 7.826 6.137 -11.773 1.00 83.62 111 ARG A O 1
ATOM 851 N N . ALA A 1 112 ? 9.923 5.398 -11.429 1.00 83.56 112 ALA A N 1
ATOM 852 C CA . ALA A 1 112 ? 10.555 6.393 -12.288 1.00 83.56 112 ALA A CA 1
ATOM 853 C C . ALA A 1 112 ? 10.083 6.248 -13.743 1.00 83.56 112 ALA A C 1
ATOM 855 O O . ALA A 1 112 ? 9.760 7.248 -14.388 1.00 83.56 112 ALA A O 1
ATOM 856 N N . LEU A 1 113 ? 9.951 5.008 -14.223 1.00 79.88 113 LEU A N 1
ATOM 857 C CA . LEU A 1 113 ? 9.415 4.697 -15.543 1.00 79.88 113 LEU A CA 1
ATOM 858 C C . LEU A 1 113 ? 7.959 5.164 -15.686 1.00 79.88 113 LEU A C 1
ATOM 860 O O . LEU A 1 113 ? 7.637 5.910 -16.610 1.00 79.88 113 LEU A O 1
ATOM 864 N N . ASN A 1 114 ? 7.085 4.823 -14.736 1.00 79.06 114 ASN A N 1
ATOM 865 C CA . ASN A 1 114 ? 5.695 5.289 -14.766 1.00 79.06 114 ASN A CA 1
ATOM 866 C C . ASN A 1 114 ? 5.593 6.817 -14.709 1.00 79.06 114 ASN A C 1
ATOM 868 O O . ASN A 1 114 ? 4.800 7.410 -15.445 1.00 79.06 114 ASN A O 1
ATOM 872 N N . LYS A 1 115 ? 6.419 7.478 -13.890 1.00 82.19 115 LYS A N 1
ATOM 873 C CA . LYS A 1 115 ? 6.499 8.944 -13.837 1.00 82.19 115 LYS A CA 1
ATOM 874 C C . LYS A 1 115 ? 6.946 9.532 -15.177 1.00 82.19 115 LYS A C 1
ATOM 876 O O . LYS A 1 115 ? 6.395 10.542 -15.605 1.00 82.19 115 LYS A O 1
ATOM 881 N N . TYR A 1 116 ? 7.904 8.899 -15.853 1.00 81.62 116 TYR A N 1
ATOM 882 C CA . TYR A 1 116 ? 8.377 9.329 -17.167 1.00 81.62 116 TYR A CA 1
ATOM 883 C C . TYR A 1 116 ? 7.251 9.337 -18.208 1.00 81.62 116 TYR A C 1
ATOM 885 O O . TYR A 1 116 ? 7.105 10.336 -18.914 1.00 81.62 116 TYR A O 1
ATOM 893 N N . PHE A 1 117 ? 6.445 8.272 -18.275 1.00 77.31 117 PHE A N 1
ATOM 894 C CA . PHE A 1 117 ? 5.327 8.168 -19.224 1.00 77.31 117 PHE A CA 1
ATOM 895 C C . PHE A 1 117 ? 4.108 9.001 -18.835 1.00 77.31 117 PHE A C 1
ATOM 897 O O . PHE A 1 117 ? 3.368 9.434 -19.711 1.00 77.31 117 PHE A O 1
ATOM 904 N N . SER A 1 118 ? 3.938 9.296 -17.547 1.00 76.50 118 SER A N 1
ATOM 905 C CA . SER A 1 118 ? 2.871 10.183 -17.065 1.00 76.50 118 SER A CA 1
ATOM 906 C C . SER A 1 118 ? 3.135 11.664 -17.361 1.00 76.50 118 SER A C 1
ATOM 908 O O . SER A 1 118 ? 2.281 12.504 -17.093 1.00 76.50 118 SER A O 1
ATOM 910 N N . ALA A 1 119 ? 4.317 12.011 -17.879 1.00 77.75 119 ALA A N 1
ATOM 911 C CA . ALA A 1 119 ? 4.703 13.386 -18.165 1.00 77.75 119 ALA A CA 1
ATOM 912 C C . ALA A 1 119 ? 4.496 13.758 -19.645 1.00 77.75 119 ALA A C 1
ATOM 914 O O . ALA A 1 119 ? 5.043 13.119 -20.551 1.00 77.75 119 ALA A O 1
ATOM 915 N N . GLY A 1 120 ? 3.781 14.863 -19.882 1.00 79.00 120 GLY A N 1
ATOM 916 C CA . GLY A 1 120 ? 3.565 15.436 -21.214 1.00 79.00 120 GLY A CA 1
ATOM 917 C C . GLY A 1 120 ? 2.882 14.463 -22.182 1.00 79.00 120 GLY A C 1
ATOM 918 O O . GLY A 1 120 ? 2.018 13.686 -21.794 1.00 79.00 120 GLY A O 1
ATOM 919 N N . ASN A 1 121 ? 3.310 14.467 -23.448 1.00 80.44 121 ASN A N 1
ATOM 920 C CA . ASN A 1 121 ? 2.704 13.652 -24.514 1.00 80.44 121 ASN A CA 1
ATOM 921 C C . ASN A 1 121 ? 3.253 12.212 -24.578 1.00 80.44 121 ASN A C 1
ATOM 923 O O . ASN A 1 121 ? 3.017 11.485 -25.539 1.00 80.44 121 ASN A O 1
ATOM 927 N N . ARG A 1 122 ? 4.044 11.779 -23.590 1.00 77.38 122 ARG A N 1
ATOM 928 C CA . ARG A 1 122 ? 4.691 10.456 -23.625 1.00 77.38 122 ARG A CA 1
ATOM 929 C C . ARG A 1 122 ? 3.692 9.327 -23.406 1.00 77.38 122 ARG A C 1
ATOM 931 O O . ARG A 1 122 ? 3.845 8.280 -24.025 1.00 77.38 122 ARG A O 1
ATOM 938 N N . GLY A 1 123 ? 2.657 9.562 -22.600 1.00 77.75 123 GLY A N 1
ATOM 939 C CA . GLY A 1 123 ? 1.552 8.621 -22.424 1.00 77.75 123 GLY A CA 1
ATOM 940 C C . GLY A 1 123 ? 0.830 8.347 -23.744 1.00 77.75 123 GLY A C 1
ATOM 941 O O . GLY A 1 123 ? 0.675 7.194 -24.125 1.00 77.75 123 GLY A O 1
ATOM 942 N N . SER A 1 124 ? 0.508 9.388 -24.519 1.00 80.38 124 SER A N 1
ATOM 943 C CA . SER A 1 124 ? -0.139 9.205 -25.826 1.00 80.38 124 SER A CA 1
ATOM 944 C C . SER A 1 124 ? 0.782 8.545 -26.857 1.00 80.38 124 SER A C 1
ATOM 946 O O . SER A 1 124 ? 0.325 7.758 -27.684 1.00 80.38 124 SER A O 1
ATOM 948 N N . HIS A 1 125 ? 2.094 8.796 -26.804 1.00 79.50 125 HIS A N 1
ATOM 949 C CA . HIS A 1 125 ? 3.051 8.049 -27.626 1.00 79.50 125 HIS A CA 1
ATOM 950 C C . HIS A 1 125 ? 3.107 6.563 -27.247 1.00 79.50 125 HIS A C 1
ATOM 952 O O . HIS A 1 125 ? 3.186 5.720 -28.141 1.00 79.50 125 HIS A O 1
ATOM 958 N N . LEU A 1 126 ? 3.034 6.239 -25.954 1.00 78.00 126 LEU A N 1
ATOM 959 C CA . LEU A 1 126 ? 2.970 4.859 -25.483 1.00 78.00 126 LEU A CA 1
ATOM 960 C C . LEU A 1 126 ? 1.700 4.164 -25.994 1.00 78.00 126 LEU A C 1
ATOM 962 O O . LEU A 1 126 ? 1.816 3.091 -26.582 1.00 78.00 126 LEU A O 1
ATOM 966 N N . THR A 1 127 ? 0.534 4.815 -25.899 1.00 80.38 127 THR A N 1
ATOM 967 C CA . THR A 1 127 ? -0.734 4.325 -26.476 1.00 80.38 127 THR A CA 1
ATOM 968 C C . THR A 1 127 ? -0.603 4.010 -27.968 1.00 80.38 127 THR A C 1
ATOM 970 O O . THR A 1 127 ? -1.077 2.975 -28.441 1.00 80.38 127 THR A O 1
ATOM 973 N N . ARG A 1 128 ? 0.073 4.873 -28.741 1.00 81.19 128 ARG A N 1
ATOM 974 C CA . ARG A 1 128 ? 0.282 4.645 -30.184 1.00 81.19 128 ARG A CA 1
ATOM 975 C C . ARG A 1 128 ? 1.133 3.405 -30.452 1.00 81.19 128 ARG A C 1
ATOM 977 O O . ARG A 1 128 ? 0.815 2.645 -31.362 1.00 81.19 128 ARG A O 1
ATOM 984 N N . VAL A 1 129 ? 2.184 3.180 -29.661 1.00 79.75 129 VAL A N 1
ATOM 985 C CA . VAL A 1 129 ? 3.012 1.967 -29.771 1.00 79.75 129 VAL A CA 1
ATOM 986 C C . VAL A 1 129 ? 2.234 0.725 -29.333 1.00 79.75 129 VAL A C 1
ATOM 988 O O . VAL A 1 129 ? 2.329 -0.304 -29.995 1.00 79.75 129 VAL A O 1
ATOM 991 N N . GLN A 1 130 ? 1.419 0.815 -28.278 1.00 79.75 130 GLN A N 1
ATOM 992 C CA . GLN A 1 130 ? 0.534 -0.277 -27.851 1.00 79.75 130 GLN A CA 1
ATOM 993 C C . GLN A 1 130 ? -0.443 -0.663 -28.965 1.00 79.75 130 GLN A C 1
ATOM 995 O O . GLN A 1 130 ? -0.535 -1.838 -29.316 1.00 79.75 130 GLN A O 1
ATOM 1000 N N . SER A 1 131 ? -1.080 0.333 -29.586 1.00 83.94 131 SER A N 1
ATOM 1001 C CA . SER A 1 131 ? -2.000 0.138 -30.711 1.00 83.94 131 SER A CA 1
ATOM 1002 C C . SER A 1 131 ? -1.306 -0.527 -31.902 1.00 83.94 131 SER A C 1
ATOM 1004 O O . SER A 1 131 ? -1.817 -1.499 -32.453 1.00 83.94 131 SER A O 1
ATOM 1006 N N . ALA A 1 132 ? -0.106 -0.058 -32.263 1.00 82.56 132 ALA A N 1
ATOM 1007 C CA . ALA A 1 132 ? 0.677 -0.622 -33.363 1.00 82.56 132 ALA A CA 1
ATOM 1008 C C . ALA A 1 132 ? 1.110 -2.080 -33.121 1.00 82.56 132 ALA A C 1
ATOM 1010 O O . ALA A 1 132 ? 1.302 -2.829 -34.073 1.00 82.56 132 ALA A O 1
ATOM 1011 N N . LEU A 1 133 ? 1.263 -2.486 -31.857 1.00 80.94 133 LEU A N 1
ATOM 1012 C CA . LEU A 1 133 ? 1.648 -3.843 -31.460 1.00 80.94 133 LEU A CA 1
ATOM 1013 C C . LEU A 1 133 ? 0.451 -4.731 -31.081 1.00 80.94 133 LEU A C 1
ATOM 1015 O O . LEU A 1 133 ? 0.663 -5.829 -30.561 1.00 80.94 133 LEU A O 1
ATOM 1019 N N . SER A 1 134 ? -0.784 -4.255 -31.282 1.00 83.62 134 SER A N 1
ATOM 1020 C CA . SER A 1 134 ? -2.018 -4.934 -30.859 1.00 83.62 134 SER A CA 1
ATOM 1021 C C . SER A 1 134 ? -1.995 -5.339 -29.378 1.00 83.62 134 SER A C 1
ATOM 1023 O O . SER A 1 134 ? -2.400 -6.439 -29.002 1.00 83.62 134 SER A O 1
ATOM 1025 N N . ARG A 1 135 ? -1.466 -4.456 -28.522 1.00 77.50 135 ARG A N 1
ATOM 1026 C CA . ARG A 1 135 ? -1.401 -4.646 -27.067 1.00 77.50 135 ARG A CA 1
ATOM 1027 C C . ARG A 1 135 ? -2.484 -3.824 -26.365 1.00 77.50 135 ARG A C 1
ATOM 1029 O O . ARG A 1 135 ? -2.860 -2.775 -26.887 1.00 77.50 135 ARG A O 1
ATOM 1036 N N . PRO A 1 136 ? -2.959 -4.262 -25.183 1.00 74.06 136 PRO A N 1
ATOM 1037 C CA . PRO A 1 136 ? -3.904 -3.483 -24.390 1.00 74.06 136 PRO A CA 1
ATOM 1038 C C . PRO A 1 136 ? -3.369 -2.075 -24.114 1.00 74.06 136 PRO A C 1
ATOM 1040 O O . PRO A 1 136 ? -2.220 -1.923 -23.690 1.00 74.06 136 PRO A O 1
ATOM 1043 N N . GLU A 1 137 ? -4.201 -1.059 -24.344 1.00 68.88 137 GLU A N 1
ATOM 1044 C CA . GLU A 1 137 ? -3.916 0.301 -23.895 1.00 68.88 137 GLU A CA 1
ATOM 1045 C C . GLU A 1 137 ? -3.976 0.333 -22.367 1.00 68.88 137 GLU A C 1
ATOM 1047 O O . GLU A 1 137 ? -4.924 -0.166 -21.757 1.00 68.88 137 GLU A O 1
ATOM 1052 N N . LEU A 1 138 ? -2.947 0.890 -21.735 1.00 63.34 138 LEU A N 1
ATOM 1053 C CA . LEU A 1 138 ? -2.870 0.939 -20.280 1.00 63.34 138 LEU A CA 1
ATOM 1054 C C . LEU A 1 138 ? -2.493 2.334 -19.801 1.00 63.34 138 LEU A C 1
ATOM 1056 O O . LEU A 1 138 ? -1.540 2.944 -20.281 1.00 63.34 138 LEU A O 1
ATOM 1060 N N . VAL A 1 139 ? -3.229 2.797 -18.790 1.00 63.97 139 VAL A N 1
ATOM 1061 C CA . VAL A 1 139 ? -2.990 4.064 -18.100 1.00 63.97 139 VAL A CA 1
ATOM 1062 C C . VAL A 1 139 ? -1.760 3.919 -17.207 1.00 63.97 139 VAL A C 1
ATOM 1064 O O . VAL A 1 139 ? -1.644 2.958 -16.442 1.00 63.97 139 VAL A O 1
ATOM 1067 N N . SER A 1 140 ? -0.837 4.876 -17.280 1.00 61.28 140 SER A N 1
ATOM 1068 C CA . SER A 1 140 ? 0.304 4.927 -16.372 1.00 61.28 140 SER A CA 1
ATOM 1069 C C . SER A 1 140 ? -0.180 5.055 -14.925 1.00 61.28 140 SER A C 1
ATOM 1071 O O . SER A 1 140 ? -0.911 5.976 -14.558 1.00 61.28 140 SER A O 1
ATOM 1073 N N . ILE A 1 141 ? 0.225 4.111 -14.076 1.00 63.94 141 ILE A N 1
ATOM 1074 C CA . ILE A 1 141 ? -0.190 4.107 -12.676 1.00 63.94 141 ILE A CA 1
ATOM 1075 C C . ILE A 1 141 ? 0.801 4.925 -11.846 1.00 63.94 141 ILE A C 1
ATOM 1077 O O . ILE A 1 141 ? 1.906 4.468 -11.547 1.00 63.94 141 ILE A O 1
ATOM 1081 N N . VAL A 1 142 ? 0.376 6.119 -11.427 1.00 62.53 142 VAL A N 1
ATOM 1082 C CA . VAL A 1 142 ? 1.053 6.940 -10.410 1.00 62.53 142 VAL A CA 1
ATOM 1083 C C . VAL A 1 142 ? 0.188 6.945 -9.152 1.00 62.53 142 VAL A C 1
ATOM 1085 O O . VAL A 1 142 ? -0.515 7.910 -8.862 1.00 62.53 142 VAL A O 1
ATOM 1088 N N . TYR A 1 143 ? 0.178 5.831 -8.418 1.00 65.50 143 TYR A N 1
ATOM 1089 C CA . TYR A 1 143 ? -0.445 5.809 -7.095 1.00 65.50 143 TYR A CA 1
ATOM 1090 C C . TYR A 1 143 ? 0.554 6.246 -6.020 1.00 65.50 143 TYR A C 1
ATOM 1092 O O . TYR A 1 143 ? 1.735 5.905 -6.112 1.00 65.50 143 TYR A O 1
ATOM 1100 N N . PRO A 1 144 ? 0.091 6.956 -4.976 1.00 63.31 144 PRO A N 1
ATOM 1101 C CA . PRO A 1 144 ? 0.904 7.176 -3.791 1.00 63.31 144 PRO A CA 1
ATOM 1102 C C . PRO A 1 144 ? 1.170 5.840 -3.083 1.00 63.31 144 PRO A C 1
ATOM 1104 O O . PRO A 1 144 ? 0.340 4.929 -3.114 1.00 63.31 144 PRO A O 1
ATOM 1107 N N . GLU A 1 145 ? 2.314 5.740 -2.405 1.00 61.50 145 GLU A N 1
ATOM 1108 C CA . GLU A 1 145 ? 2.775 4.524 -1.706 1.00 61.50 145 GLU A CA 1
ATOM 1109 C C . GLU A 1 145 ? 1.808 4.041 -0.615 1.00 61.50 145 GLU A C 1
ATOM 1111 O O . GLU A 1 145 ? 1.848 2.894 -0.176 1.00 61.50 145 GLU A O 1
ATOM 1116 N N . THR A 1 146 ? 0.926 4.934 -0.172 1.00 62.28 146 THR A N 1
ATOM 1117 C CA . THR A 1 146 ? -0.078 4.696 0.862 1.00 62.28 146 THR A CA 1
ATOM 1118 C C . THR A 1 146 ? -1.315 3.958 0.349 1.00 62.28 146 THR A C 1
ATOM 1120 O O . THR A 1 146 ? -2.111 3.485 1.160 1.00 62.28 146 THR A O 1
ATOM 1123 N N . ARG A 1 147 ? -1.505 3.830 -0.973 1.00 70.44 147 ARG A N 1
ATOM 1124 C CA . ARG A 1 147 ? -2.634 3.079 -1.541 1.00 70.44 147 ARG A CA 1
ATOM 1125 C C . ARG A 1 147 ? -2.417 1.572 -1.402 1.00 70.44 147 ARG A C 1
ATOM 1127 O O . ARG A 1 147 ? -1.351 1.048 -1.715 1.00 70.44 147 ARG A O 1
ATOM 1134 N N . VAL A 1 148 ? -3.474 0.867 -1.003 1.00 74.00 148 VAL A N 1
ATOM 1135 C CA . VAL A 1 148 ? -3.496 -0.602 -0.970 1.00 74.00 148 VAL A CA 1
ATOM 1136 C C . VAL A 1 148 ? -3.208 -1.163 -2.368 1.00 74.00 148 VAL A C 1
ATOM 1138 O O . VAL A 1 148 ? -3.715 -0.657 -3.373 1.00 74.00 148 VAL A O 1
ATOM 1141 N N . ALA A 1 149 ? -2.391 -2.214 -2.412 1.00 77.06 149 ALA A N 1
ATOM 1142 C CA . ALA A 1 149 ? -1.938 -2.926 -3.601 1.00 77.06 149 ALA A CA 1
ATOM 1143 C C . ALA A 1 149 ? -1.072 -2.098 -4.569 1.00 77.06 149 ALA A C 1
ATOM 1145 O O . ALA A 1 149 ? -0.973 -2.454 -5.745 1.00 77.06 149 ALA A O 1
ATOM 1146 N N . VAL A 1 150 ? -0.426 -1.011 -4.117 1.00 77.81 150 VAL A N 1
ATOM 1147 C CA . VAL A 1 150 ? 0.402 -0.167 -5.001 1.00 77.81 150 VAL A CA 1
ATOM 1148 C C . VAL A 1 150 ? 1.540 -0.952 -5.662 1.00 77.81 150 VAL A C 1
ATOM 1150 O O . VAL A 1 150 ? 1.709 -0.853 -6.876 1.00 77.81 150 VAL A O 1
ATOM 1153 N N . CYS A 1 151 ? 2.270 -1.783 -4.910 1.00 80.50 151 CYS A N 1
ATOM 1154 C CA . CYS A 1 151 ? 3.379 -2.572 -5.446 1.00 80.50 151 CYS A CA 1
ATOM 1155 C C . CYS A 1 151 ? 2.881 -3.663 -6.397 1.00 80.50 151 CYS A C 1
ATOM 1157 O O . CYS A 1 151 ? 3.425 -3.804 -7.486 1.00 80.50 151 CYS A O 1
ATOM 1159 N N . CYS A 1 152 ? 1.801 -4.369 -6.046 1.00 81.19 152 CYS A N 1
ATOM 1160 C CA . CYS A 1 152 ? 1.204 -5.383 -6.918 1.00 81.19 152 CYS A CA 1
ATOM 1161 C C . CYS A 1 152 ? 0.745 -4.776 -8.247 1.00 81.19 152 CYS A C 1
ATOM 1163 O O . CYS A 1 152 ? 1.093 -5.280 -9.309 1.00 81.19 152 CYS A O 1
ATOM 1165 N N . LYS A 1 153 ? 0.019 -3.652 -8.207 1.00 80.38 153 LYS A N 1
ATOM 1166 C CA . LYS A 1 153 ? -0.433 -2.960 -9.422 1.00 80.38 153 LYS A CA 1
ATOM 1167 C C . LYS A 1 153 ? 0.741 -2.458 -10.255 1.00 80.38 153 LYS A C 1
ATOM 1169 O O . LYS A 1 153 ? 0.722 -2.611 -11.472 1.00 80.38 153 LYS A O 1
ATOM 1174 N N . LEU A 1 154 ? 1.766 -1.896 -9.612 1.00 82.12 154 LEU A N 1
ATOM 1175 C CA . LEU A 1 154 ? 2.972 -1.438 -10.296 1.00 82.12 154 LEU A CA 1
ATOM 1176 C C . LEU A 1 154 ? 3.680 -2.591 -11.016 1.00 82.12 154 LEU A C 1
ATOM 1178 O O . LEU A 1 154 ? 4.012 -2.447 -12.191 1.00 82.12 154 LEU A O 1
ATOM 1182 N N . LEU A 1 155 ? 3.865 -3.729 -10.342 1.00 82.56 155 LEU A N 1
ATOM 1183 C CA . LEU A 1 155 ? 4.499 -4.918 -10.910 1.00 82.56 155 LEU A CA 1
ATOM 1184 C C . LEU A 1 155 ? 3.671 -5.486 -12.065 1.00 82.56 155 LEU A C 1
ATOM 1186 O O . LEU A 1 155 ? 4.205 -5.643 -13.159 1.00 82.56 155 LEU A O 1
ATOM 1190 N N . CYS A 1 156 ? 2.364 -5.695 -11.878 1.00 79.25 156 CYS A N 1
ATOM 1191 C CA . CYS A 1 156 ? 1.482 -6.193 -12.936 1.00 79.25 156 CYS A CA 1
A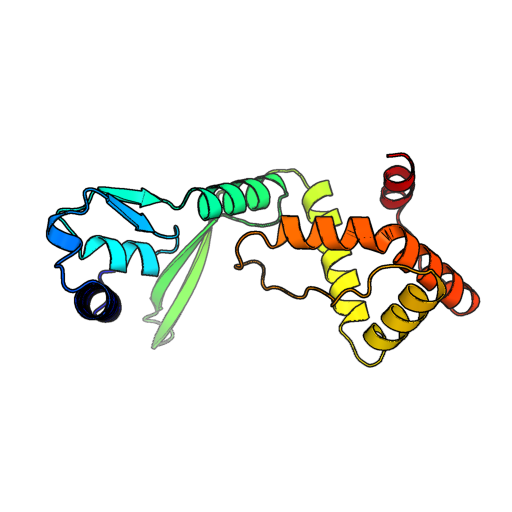TOM 1192 C C . CYS A 1 156 ? 1.507 -5.288 -14.175 1.00 79.25 156 CYS A C 1
ATOM 1194 O O . CYS A 1 156 ? 1.690 -5.769 -15.292 1.00 79.25 156 CYS A O 1
ATOM 1196 N N . CYS A 1 157 ? 1.384 -3.969 -13.992 1.00 75.75 157 CYS A N 1
ATOM 1197 C CA . CYS A 1 157 ? 1.464 -3.027 -15.107 1.00 75.75 157 CYS A CA 1
ATOM 1198 C C . CYS A 1 157 ? 2.832 -3.052 -15.786 1.00 75.75 157 CYS A C 1
ATOM 1200 O O . CYS A 1 157 ? 2.901 -2.964 -17.008 1.00 75.75 157 CYS A O 1
ATOM 1202 N N . SER A 1 158 ? 3.913 -3.178 -15.023 1.00 77.19 158 SER A N 1
ATOM 1203 C CA . SER A 1 158 ? 5.268 -3.213 -15.578 1.00 77.19 158 SER A CA 1
ATOM 1204 C C . SER A 1 158 ? 5.521 -4.487 -16.382 1.00 77.19 158 SER A C 1
ATOM 1206 O O . SER A 1 158 ? 6.053 -4.403 -17.484 1.00 77.19 158 SER A O 1
ATOM 1208 N N . ILE A 1 159 ? 5.070 -5.645 -15.887 1.00 78.50 159 ILE A N 1
ATOM 1209 C CA . ILE A 1 159 ? 5.196 -6.941 -16.571 1.00 78.50 159 ILE A CA 1
ATOM 1210 C C . ILE A 1 159 ? 4.445 -6.917 -17.903 1.00 78.50 159 ILE A C 1
ATOM 1212 O O . ILE A 1 159 ? 5.030 -7.208 -18.945 1.00 78.50 159 ILE A O 1
ATOM 1216 N N . ILE A 1 160 ? 3.175 -6.496 -17.894 1.00 73.69 160 ILE A N 1
ATOM 1217 C CA . ILE A 1 160 ? 2.362 -6.426 -19.118 1.00 73.69 160 ILE A CA 1
ATOM 1218 C C . ILE A 1 160 ? 3.004 -5.481 -20.143 1.00 73.69 160 ILE A C 1
ATOM 1220 O O . ILE A 1 160 ? 3.025 -5.766 -21.342 1.00 73.69 160 ILE A O 1
ATOM 1224 N N . ASN A 1 161 ? 3.564 -4.364 -19.675 1.00 71.50 161 ASN A N 1
ATOM 1225 C CA . ASN A 1 161 ? 4.149 -3.356 -20.547 1.00 71.50 161 ASN A CA 1
ATOM 1226 C C . ASN A 1 161 ? 5.611 -3.614 -20.910 1.00 71.50 161 ASN A C 1
ATOM 1228 O O . ASN A 1 161 ? 6.131 -2.881 -21.745 1.00 71.50 161 ASN A O 1
ATOM 1232 N N . ASN A 1 162 ? 6.278 -4.630 -20.360 1.00 76.94 162 ASN A N 1
ATOM 1233 C CA . ASN A 1 162 ? 7.720 -4.817 -20.541 1.00 76.94 162 ASN A CA 1
ATOM 1234 C C . ASN A 1 162 ? 8.119 -4.829 -22.028 1.00 76.94 162 ASN A C 1
ATOM 1236 O O . ASN A 1 162 ? 8.986 -4.072 -22.464 1.00 76.94 162 ASN A O 1
ATOM 1240 N N . ASN A 1 163 ? 7.388 -5.592 -22.844 1.00 74.81 163 ASN A N 1
ATOM 1241 C CA . ASN A 1 163 ? 7.632 -5.691 -24.286 1.00 74.81 163 ASN A CA 1
ATOM 1242 C C . ASN A 1 163 ? 7.379 -4.371 -25.035 1.00 74.81 163 ASN A C 1
ATOM 1244 O O . ASN A 1 163 ? 8.109 -4.031 -25.967 1.00 74.81 163 ASN A O 1
ATOM 1248 N N . VAL A 1 164 ? 6.368 -3.608 -24.617 1.00 75.75 164 VAL A N 1
ATOM 1249 C CA . VAL A 1 164 ? 6.019 -2.308 -25.211 1.00 75.75 164 VAL A CA 1
ATOM 1250 C C . VAL A 1 164 ? 7.055 -1.255 -24.825 1.00 75.75 164 VAL A C 1
ATOM 1252 O O . VAL A 1 164 ? 7.524 -0.517 -25.687 1.00 75.75 164 VAL A O 1
ATOM 1255 N N . MET A 1 165 ? 7.463 -1.217 -23.556 1.00 74.69 165 MET A N 1
ATOM 1256 C CA . MET A 1 165 ? 8.511 -0.328 -23.055 1.00 74.69 165 MET A CA 1
ATOM 1257 C C . MET A 1 165 ? 9.851 -0.633 -23.722 1.00 74.69 165 MET A C 1
ATOM 1259 O O . MET A 1 165 ? 10.554 0.285 -24.141 1.00 74.69 165 MET A O 1
ATOM 1263 N N . ALA A 1 166 ? 10.178 -1.913 -23.909 1.00 76.12 166 ALA A N 1
ATOM 1264 C CA . ALA A 1 166 ? 11.354 -2.335 -24.656 1.00 76.12 166 ALA A CA 1
ATOM 1265 C C . ALA A 1 166 ? 11.286 -1.863 -26.1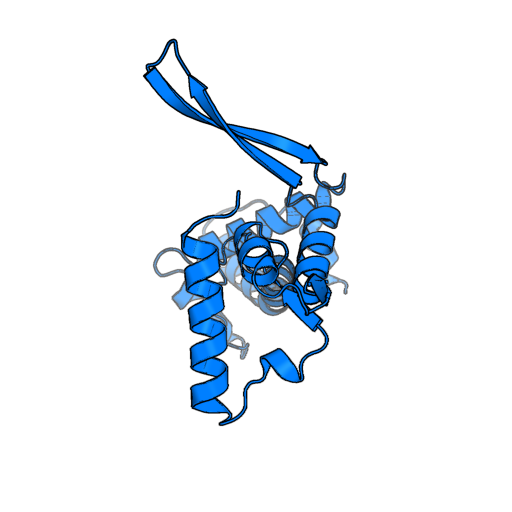18 1.00 76.12 166 ALA A C 1
ATOM 1267 O O . ALA A 1 166 ? 12.248 -1.267 -26.606 1.00 76.12 166 ALA A O 1
ATOM 1268 N N . ALA A 1 167 ? 10.154 -2.047 -26.805 1.00 73.00 167 ALA A N 1
ATOM 1269 C CA . ALA A 1 167 ? 9.963 -1.570 -28.175 1.00 73.00 167 ALA A CA 1
ATOM 1270 C C . ALA A 1 167 ? 10.067 -0.039 -28.275 1.00 73.00 167 ALA A C 1
ATOM 1272 O O . ALA A 1 167 ? 10.814 0.477 -29.105 1.00 73.00 167 ALA A O 1
ATOM 1273 N N . PHE A 1 168 ? 9.403 0.690 -27.379 1.00 72.69 168 PHE A N 1
ATOM 1274 C CA . PHE A 1 168 ? 9.480 2.146 -27.286 1.00 72.69 168 PHE A CA 1
ATOM 1275 C C . PHE A 1 168 ? 10.915 2.618 -27.033 1.00 72.69 168 PHE A C 1
ATOM 1277 O O . PHE A 1 168 ? 11.396 3.531 -27.701 1.00 72.69 168 PHE A O 1
ATOM 1284 N N . SER A 1 169 ? 11.644 1.950 -26.133 1.00 69.50 169 SER A N 1
ATOM 1285 C CA . SER A 1 169 ? 13.049 2.257 -25.865 1.00 69.50 169 SER A CA 1
ATOM 1286 C C . SER A 1 169 ? 13.936 2.012 -27.082 1.00 69.50 169 SER A C 1
ATOM 1288 O O . SER A 1 169 ? 14.882 2.757 -27.267 1.00 69.50 169 SER A O 1
ATOM 1290 N N . ARG A 1 170 ? 13.634 1.035 -27.949 1.00 69.00 170 ARG A N 1
ATOM 1291 C CA . ARG A 1 170 ? 14.362 0.820 -29.213 1.00 69.00 170 ARG A CA 1
ATOM 1292 C C . ARG A 1 170 ? 14.060 1.924 -30.226 1.00 69.00 170 ARG A C 1
ATOM 1294 O O . ARG A 1 170 ? 14.981 2.432 -30.856 1.00 69.00 170 ARG A O 1
ATOM 1301 N N . VAL A 1 171 ? 12.800 2.351 -30.314 1.00 64.75 171 VAL A N 1
ATOM 1302 C CA . VAL A 1 171 ? 12.379 3.485 -31.154 1.00 64.75 171 VAL A CA 1
ATOM 1303 C C . VAL A 1 171 ? 13.027 4.797 -30.688 1.00 64.75 171 VAL A C 1
ATOM 1305 O O . VAL A 1 171 ? 13.447 5.599 -31.517 1.00 64.75 171 VAL A O 1
ATOM 1308 N N . ILE A 1 172 ? 13.177 5.003 -29.374 1.00 61.53 172 ILE A N 1
ATOM 1309 C CA . ILE A 1 172 ? 13.849 6.182 -28.805 1.00 61.53 172 ILE A CA 1
ATOM 1310 C C . ILE A 1 172 ? 15.377 6.055 -28.781 1.00 61.53 172 ILE A C 1
ATOM 1312 O O . ILE A 1 172 ? 16.048 7.063 -28.967 1.00 61.53 172 ILE A O 1
ATOM 1316 N N . LYS A 1 173 ? 15.959 4.863 -28.599 1.00 48.28 173 LYS A N 1
ATOM 1317 C CA . LYS A 1 173 ? 17.419 4.636 -28.650 1.00 48.28 173 LYS A CA 1
ATOM 1318 C C . LYS A 1 173 ? 18.002 4.841 -30.046 1.00 48.28 173 LYS A C 1
ATOM 1320 O O . LYS A 1 173 ? 19.183 5.140 -30.147 1.00 48.28 173 LYS A O 1
ATOM 1325 N N . LEU A 1 174 ? 17.181 4.798 -31.099 1.00 41.81 174 LEU A N 1
ATOM 1326 C CA . LEU A 1 174 ? 17.543 5.350 -32.413 1.00 41.81 174 LEU A CA 1
ATOM 1327 C C . LEU A 1 174 ? 17.710 6.886 -32.398 1.00 41.81 174 LEU A C 1
ATOM 1329 O O . LEU A 1 174 ? 18.116 7.467 -33.401 1.00 41.81 174 LEU A O 1
ATOM 1333 N N . ARG A 1 175 ? 17.416 7.558 -31.276 1.00 40.00 175 ARG A N 1
ATOM 1334 C CA . ARG A 1 175 ? 17.597 9.001 -31.075 1.00 40.00 175 ARG A CA 1
ATOM 1335 C C . ARG A 1 175 ? 18.404 9.410 -29.837 1.00 40.00 175 ARG A C 1
ATOM 1337 O O . ARG A 1 175 ? 19.058 10.437 -29.942 1.00 40.00 175 ARG A O 1
ATOM 1344 N N . THR A 1 176 ? 18.443 8.677 -28.719 1.00 42.19 176 THR A N 1
ATOM 1345 C CA . THR A 1 176 ? 19.333 9.010 -27.579 1.00 42.19 176 THR A CA 1
ATOM 1346 C C . THR A 1 176 ? 19.677 7.805 -26.683 1.00 42.19 176 THR A C 1
ATOM 1348 O O . THR A 1 176 ? 18.818 7.007 -26.310 1.00 42.19 176 THR A O 1
ATOM 1351 N N . HIS A 1 177 ? 20.959 7.683 -26.312 1.00 38.75 177 HIS A N 1
ATOM 1352 C CA . HIS A 1 177 ? 21.505 6.665 -25.407 1.00 38.75 177 HIS A CA 1
ATOM 1353 C C . HIS A 1 177 ? 20.906 6.760 -23.989 1.00 38.75 177 HIS A C 1
ATOM 1355 O O . HIS A 1 177 ? 21.163 7.722 -23.272 1.00 38.75 177 HIS A O 1
ATOM 1361 N N . PHE A 1 178 ? 20.186 5.723 -23.551 1.00 38.25 178 PHE A N 1
ATOM 1362 C CA . PHE A 1 178 ? 19.940 5.436 -22.130 1.00 38.25 178 PHE A CA 1
ATOM 1363 C C . PHE A 1 178 ? 20.650 4.125 -21.745 1.00 38.25 178 PHE A C 1
ATOM 1365 O O . PHE A 1 178 ? 20.447 3.116 -22.441 1.00 38.25 178 PHE A O 1
ATOM 1372 N N . PRO A 1 179 ? 21.459 4.098 -20.668 1.00 38.84 179 PRO A N 1
ATOM 1373 C CA . PRO A 1 179 ? 22.047 2.865 -20.161 1.00 38.84 179 PRO A CA 1
ATOM 1374 C C . PRO A 1 179 ? 20.942 2.017 -19.519 1.00 38.84 179 PRO A C 1
ATOM 1376 O O . PRO A 1 179 ? 20.163 2.503 -18.704 1.00 38.84 179 PRO A O 1
ATOM 1379 N N . VAL A 1 180 ? 20.839 0.757 -19.935 1.00 44.56 180 VAL A N 1
ATOM 1380 C CA . VAL A 1 180 ? 19.953 -0.234 -19.308 1.00 44.56 180 VAL A CA 1
ATOM 1381 C C . VAL A 1 180 ? 20.807 -1.001 -18.307 1.00 44.56 180 VAL A C 1
ATOM 1383 O O . VAL A 1 180 ? 21.867 -1.496 -18.686 1.00 44.56 180 VAL A O 1
ATOM 1386 N N . SER A 1 181 ? 20.375 -1.051 -17.045 1.00 42.16 181 SER A N 1
ATOM 1387 C CA . SER A 1 181 ? 21.040 -1.843 -16.006 1.00 42.16 181 SER A CA 1
ATOM 1388 C C . SER A 1 181 ? 20.924 -3.347 -16.327 1.00 42.16 181 SER A C 1
ATOM 1390 O O . SER A 1 181 ? 19.852 -3.774 -16.774 1.00 42.16 181 SER A O 1
ATOM 1392 N N . PRO A 1 182 ? 21.977 -4.159 -16.096 1.00 40.75 182 PRO A N 1
ATOM 1393 C CA . PRO A 1 182 ? 21.980 -5.601 -16.371 1.00 40.75 182 PRO A CA 1
ATOM 1394 C C . PRO A 1 182 ? 20.849 -6.382 -15.685 1.00 40.75 182 PRO A C 1
ATOM 1396 O O . PRO A 1 182 ? 20.411 -7.400 -16.204 1.00 40.75 182 PRO A O 1
ATOM 1399 N N . ALA A 1 183 ? 20.305 -5.887 -14.569 1.00 43.69 183 ALA A N 1
ATOM 1400 C CA . ALA A 1 183 ? 19.238 -6.569 -13.832 1.00 43.69 183 ALA A CA 1
ATOM 1401 C C . ALA A 1 183 ? 17.920 -6.717 -14.627 1.00 43.69 183 ALA A C 1
ATOM 1403 O O . ALA A 1 183 ? 17.101 -7.582 -14.327 1.00 43.69 183 ALA A O 1
ATOM 1404 N N . MET A 1 184 ? 17.701 -5.905 -15.670 1.00 38.19 184 MET A N 1
ATOM 1405 C CA . MET A 1 184 ? 16.481 -5.970 -16.484 1.00 38.19 184 MET A CA 1
ATOM 1406 C C . MET A 1 184 ? 16.552 -6.966 -17.653 1.00 38.19 184 MET A C 1
ATOM 1408 O O . MET A 1 184 ? 15.523 -7.209 -18.287 1.00 38.19 184 MET A O 1
ATOM 1412 N N . SER A 1 185 ? 17.717 -7.550 -17.972 1.00 41.47 185 SER A N 1
ATOM 1413 C CA . SER A 1 185 ? 17.805 -8.535 -19.065 1.00 41.47 185 SER A CA 1
ATOM 1414 C C . SER A 1 185 ? 17.241 -9.904 -18.689 1.00 41.47 185 SER A C 1
ATOM 1416 O O . SER A 1 185 ? 16.727 -10.604 -19.562 1.00 41.47 185 SER A O 1
ATOM 1418 N N . ASP A 1 186 ? 17.254 -10.263 -17.406 1.00 37.56 186 ASP A N 1
ATOM 1419 C CA . ASP A 1 186 ? 16.865 -11.607 -16.959 1.00 37.56 186 ASP A CA 1
ATOM 1420 C C . ASP A 1 186 ? 15.353 -11.796 -16.788 1.00 37.56 186 ASP A C 1
ATOM 1422 O O . ASP A 1 186 ? 14.857 -12.916 -16.881 1.00 37.56 186 ASP A O 1
ATOM 1426 N N . ILE A 1 187 ? 14.581 -10.710 -16.684 1.00 40.97 187 ILE A N 1
ATOM 1427 C CA . ILE A 1 187 ? 13.107 -10.770 -16.636 1.00 40.97 187 ILE A CA 1
ATOM 1428 C C . ILE A 1 187 ? 12.512 -11.205 -17.992 1.00 40.97 187 ILE A C 1
ATOM 1430 O O . ILE A 1 187 ? 11.355 -11.598 -18.071 1.00 40.97 187 ILE A O 1
ATOM 1434 N N . SER A 1 188 ? 13.299 -11.180 -19.074 1.00 35.38 188 SER A N 1
ATOM 1435 C CA . SER A 1 188 ? 12.865 -11.627 -20.407 1.00 35.38 188 SER A CA 1
ATOM 1436 C C . SER A 1 188 ? 12.952 -13.146 -20.639 1.00 35.38 188 SER A C 1
ATOM 1438 O O . SER A 1 188 ? 12.655 -13.603 -21.743 1.00 35.38 188 SER A O 1
ATOM 1440 N N . AR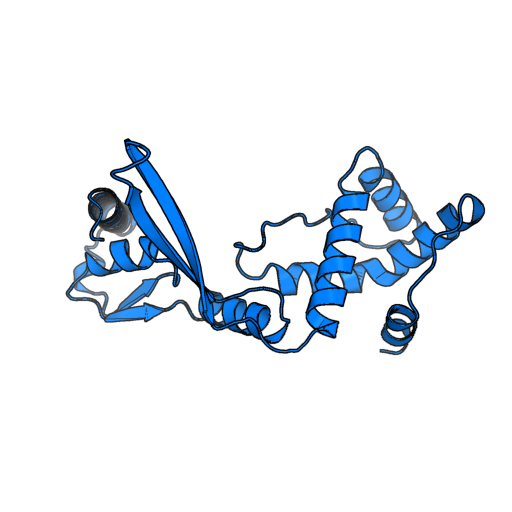G A 1 189 ? 13.370 -13.922 -19.626 1.00 35.50 189 ARG A N 1
ATOM 1441 C CA . ARG A 1 189 ? 13.507 -15.392 -19.681 1.00 35.50 189 ARG A CA 1
ATOM 1442 C C . ARG A 1 189 ? 12.492 -16.160 -18.819 1.00 35.50 189 ARG A C 1
ATOM 1444 O O . ARG A 1 189 ? 12.617 -17.378 -18.711 1.00 35.50 189 ARG A O 1
ATOM 1451 N N . LEU A 1 190 ? 11.504 -15.471 -18.246 1.00 33.66 190 LEU A N 1
ATOM 1452 C CA . LEU A 1 190 ? 10.315 -16.051 -17.605 1.00 33.66 190 LEU A CA 1
ATOM 1453 C C . LEU A 1 190 ? 9.080 -15.765 -18.466 1.00 33.66 190 LEU A C 1
ATOM 1455 O O . LEU A 1 190 ? 8.208 -16.656 -18.532 1.00 33.66 190 LEU A O 1
#

Radius of gyration: 22.8 Å; chains: 1; bounding box: 56×44×57 Å

Sequence (190 aa):
MDGHEAALVANMIEKRLTEVSGIVIMEIANWVMSDTAPAARAAAKHFPELDQEDCAMHMTNLCISYGLGVRDNTSTKTSYNLKTRSRQTITKTTTPSGDFEEGKEVIGQLRALNKYFSAGNRGSHLTRVQSALSRPELVSIVYPETRVAVCCKLLCCSIINNNVMAAFSRVIKLRTHFPVSPAMSDISRL

pLDDT: mean 78.19, std 14.93, range [33.66, 94.06]